Protein AF-K0Q3V2-F1 (afdb_monomer_lite)

pLDDT: mean 72.67, std 24.15, range [25.98, 96.06]

Radius of gyration: 25.69 Å; chains: 1; bounding box: 63×74×52 Å

Sequence (188 aa):
MVWLRRRRAWIGVRLSRRKPPRARLRPMAMSGWRLQLPGQPRRRLRTQDQSDHRQELTDPRSRHRSRKSGRQRAAFALLERHIAFYGEAPRQAAADGGYASRENLRQAKALGVRDMAFHKKSGLRIEDMVRSRWVYRKLRNFRAGISCLKRTYGLARCTWRGLEHFKTYVWSSVLAYNLARFTRLSST

Secondary structure (DSSP, 8-state):
-----SSS----------PPPPPPP---------PPPS--------THHHHHHHHHHH-HHHHHHHHHHHHHHHHHHHHHHHHHHHSS--SEEEE-GGG--HHHHHHHHHTT-SEEEESS-TT--HHHHSS-HHHHHHHHHHHHHHHHHHHHSS-S-----SHHHHHHHHHHHHHHHHHHHHHHHH--

Foldseek 3Di:
DDFDDDPDDTDDDPDDDDDDDDDDDDDDDDDDDDDDDDDDDPPPPPPVVVVVVVVCVVDPVNVVVVLLVVLLVVVVVVQVVVCVVPVAGDCEEEDEQSNADPVSLVVSVVSPHAAYEYPDCHVNDNVSRHVDPVVNVVNNVVVVLVVCLCPPLVPVDDPDDDDVSVVVSVVSSVVVSVVVVVVVVVVD

Structure (mmCIF, N/CA/C/O backbone):
data_AF-K0Q3V2-F1
#
_entry.id   AF-K0Q3V2-F1
#
loop_
_atom_site.group_PDB
_atom_site.id
_atom_site.type_symbol
_atom_site.label_atom_id
_atom_site.label_alt_id
_atom_site.label_comp_id
_atom_site.label_asym_id
_atom_site.label_entity_id
_atom_site.label_seq_id
_atom_site.pdbx_PDB_ins_code
_atom_site.Cartn_x
_atom_site.Cartn_y
_atom_site.Cartn_z
_atom_site.occupancy
_atom_site.B_iso_or_equiv
_atom_site.auth_seq_id
_atom_site.auth_comp_id
_atom_site.auth_asym_id
_atom_site.auth_atom_id
_atom_site.pdbx_PDB_model_num
ATOM 1 N N . MET A 1 1 ? -35.937 1.610 5.101 1.00 31.59 1 MET A N 1
ATOM 2 C CA . MET A 1 1 ? -34.526 1.625 5.554 1.00 31.59 1 MET A CA 1
ATOM 3 C C . MET A 1 1 ? -34.552 1.264 7.033 1.00 31.59 1 MET A C 1
ATOM 5 O O . MET A 1 1 ? -35.160 2.004 7.788 1.00 31.59 1 MET A O 1
ATOM 9 N N . VAL A 1 2 ? -34.065 0.087 7.438 1.00 25.98 2 VAL A N 1
ATOM 10 C CA . VAL A 1 2 ? -34.193 -0.381 8.834 1.00 25.98 2 VAL A CA 1
ATOM 11 C C . VAL A 1 2 ? -32.802 -0.612 9.392 1.00 25.98 2 VAL A C 1
ATOM 13 O O . VAL A 1 2 ? -32.027 -1.387 8.834 1.00 25.98 2 VAL A O 1
ATOM 16 N N . TRP A 1 3 ? -32.491 0.067 10.487 1.00 29.44 3 TRP A N 1
ATOM 17 C CA . TRP A 1 3 ? -31.254 -0.117 11.220 1.00 29.44 3 TRP A CA 1
ATOM 18 C C . TRP A 1 3 ? -31.485 -1.119 12.352 1.00 29.44 3 TRP A C 1
ATOM 20 O O . TRP A 1 3 ? -32.332 -0.893 13.211 1.00 29.44 3 TRP A O 1
ATOM 30 N N . LEU A 1 4 ? -30.747 -2.233 12.369 1.00 28.27 4 LEU A N 1
ATOM 31 C CA . LEU A 1 4 ? -30.806 -3.203 13.465 1.00 28.27 4 LEU A CA 1
ATOM 32 C C . LEU A 1 4 ? -29.429 -3.333 14.123 1.00 28.27 4 LEU A C 1
ATOM 34 O O . LEU A 1 4 ? -28.452 -3.742 13.500 1.00 28.27 4 LEU A O 1
ATOM 38 N N . ARG A 1 5 ? -29.363 -2.992 15.412 1.00 33.16 5 ARG A N 1
ATOM 39 C CA . ARG A 1 5 ? -28.154 -3.035 16.240 1.00 33.16 5 ARG A CA 1
ATOM 40 C C . ARG A 1 5 ? -27.994 -4.423 16.867 1.00 33.16 5 ARG A C 1
ATOM 42 O O . ARG A 1 5 ? -28.783 -4.815 17.721 1.00 33.16 5 ARG A O 1
ATOM 49 N N . ARG A 1 6 ? -26.904 -5.133 16.550 1.00 36.72 6 ARG A N 1
ATOM 50 C CA . ARG A 1 6 ? -26.359 -6.202 17.413 1.00 36.72 6 ARG A CA 1
ATOM 51 C C . ARG A 1 6 ? -24.839 -6.045 17.541 1.00 36.72 6 ARG A C 1
ATOM 53 O O . ARG A 1 6 ? -24.113 -6.217 16.578 1.00 36.72 6 ARG A O 1
ATOM 60 N N . ARG A 1 7 ? -24.400 -5.684 18.757 1.00 40.94 7 ARG A N 1
ATOM 61 C CA . ARG A 1 7 ? -23.008 -5.531 19.247 1.00 40.94 7 ARG A CA 1
ATOM 62 C C . ARG A 1 7 ? -22.050 -4.712 18.345 1.00 40.94 7 ARG A C 1
ATOM 64 O O . ARG A 1 7 ? -21.155 -5.248 17.715 1.00 40.94 7 ARG A O 1
ATOM 71 N N . ARG A 1 8 ? -22.188 -3.381 18.453 1.00 44.94 8 ARG A N 1
ATOM 72 C CA . ARG A 1 8 ? -21.161 -2.335 18.213 1.00 44.94 8 ARG A CA 1
ATOM 73 C C . ARG A 1 8 ? -20.624 -2.128 16.779 1.00 44.94 8 ARG A C 1
ATOM 75 O O . ARG A 1 8 ? -19.426 -1.950 16.617 1.00 44.94 8 ARG A O 1
ATOM 82 N N . ALA A 1 9 ? -21.494 -2.014 15.774 1.00 38.72 9 ALA A N 1
ATOM 83 C CA . ALA A 1 9 ? -21.244 -1.169 14.593 1.00 38.72 9 ALA A CA 1
ATOM 84 C C . ALA A 1 9 ? -22.545 -0.911 13.814 1.00 38.72 9 ALA A C 1
ATOM 86 O O . ALA A 1 9 ? -23.421 -1.774 13.777 1.00 38.72 9 ALA A O 1
ATOM 87 N N . TRP A 1 10 ? -22.649 0.269 13.195 1.00 32.09 10 TRP A N 1
ATOM 88 C CA . TRP A 1 10 ? -23.642 0.602 12.169 1.00 32.09 10 TRP A CA 1
ATOM 89 C C . TRP A 1 10 ? -22.947 0.455 10.807 1.00 32.09 10 TRP A C 1
ATOM 91 O O . TRP A 1 10 ? -21.875 1.022 10.615 1.00 32.09 10 TRP A O 1
ATOM 101 N N . ILE A 1 11 ? -23.513 -0.325 9.883 1.00 33.50 11 ILE A N 1
ATOM 102 C CA . ILE A 1 11 ? -23.005 -0.484 8.510 1.00 33.50 11 ILE A CA 1
ATOM 103 C C . ILE A 1 11 ? -24.186 -0.277 7.561 1.00 33.50 11 ILE A C 1
ATOM 105 O O . ILE A 1 11 ? -25.212 -0.944 7.695 1.00 33.50 11 ILE A O 1
ATOM 109 N N . GLY A 1 12 ? -24.043 0.641 6.603 1.00 28.70 12 GLY A N 1
ATOM 110 C CA . GLY A 1 12 ? -24.979 0.776 5.491 1.00 28.70 12 GLY A CA 1
ATOM 111 C C . GLY A 1 12 ? -24.733 -0.326 4.462 1.00 28.70 12 GLY A C 1
ATOM 112 O O . GLY A 1 12 ? -23.705 -0.321 3.792 1.00 28.70 12 GLY A O 1
ATOM 113 N N . VAL A 1 13 ? -25.669 -1.267 4.335 1.00 42.94 13 VAL A N 1
ATOM 114 C CA . VAL A 1 13 ? -25.666 -2.315 3.301 1.00 42.94 13 VAL A CA 1
ATOM 115 C C . VAL A 1 13 ? -27.064 -2.398 2.693 1.00 42.94 13 VAL A C 1
ATOM 117 O O . VAL A 1 13 ? -28.057 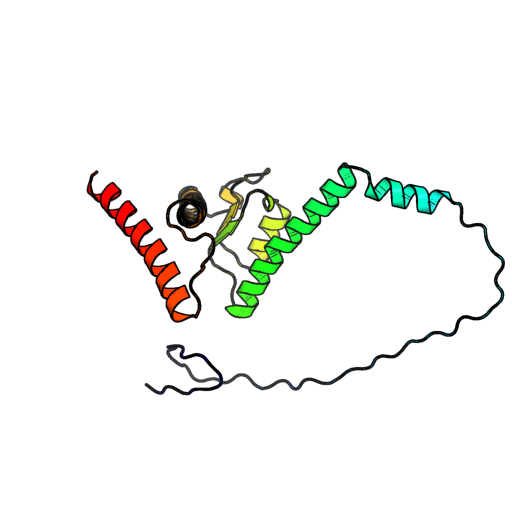-2.482 3.416 1.00 42.94 13 VAL A O 1
ATOM 120 N N . ARG A 1 14 ? -27.158 -2.409 1.359 1.00 33.69 14 ARG A N 1
ATOM 121 C CA . ARG A 1 14 ? -28.386 -2.779 0.641 1.00 33.69 14 ARG A CA 1
ATOM 122 C C . ARG A 1 14 ? -28.573 -4.299 0.776 1.00 33.69 14 ARG A C 1
ATOM 124 O O . ARG A 1 14 ? -27.853 -5.069 0.153 1.00 33.69 14 ARG A O 1
ATOM 131 N N . LEU A 1 15 ? -29.497 -4.721 1.642 1.00 37.31 15 LEU A N 1
ATOM 132 C CA . LEU A 1 15 ? -29.750 -6.128 1.978 1.00 37.31 15 LEU A CA 1
ATOM 133 C C . LEU A 1 15 ? -30.568 -6.835 0.885 1.00 37.31 15 LEU A C 1
ATOM 135 O O . LEU A 1 15 ? -31.762 -6.578 0.753 1.00 37.31 15 LEU A O 1
ATOM 139 N N . SER A 1 16 ? -29.959 -7.797 0.189 1.00 37.03 16 SER A N 1
ATOM 140 C CA . SER A 1 16 ? -30.694 -8.966 -0.306 1.00 37.03 16 SER A CA 1
ATOM 141 C C . SER A 1 16 ? -30.685 -10.027 0.795 1.00 37.03 16 SER A C 1
ATOM 143 O O . SER A 1 16 ? -29.642 -10.349 1.369 1.00 37.03 16 SER A O 1
ATOM 145 N N . ARG A 1 17 ? -31.876 -10.491 1.177 1.00 40.53 17 ARG A N 1
ATOM 146 C CA . ARG A 1 17 ? -32.110 -11.363 2.333 1.00 40.53 17 ARG A CA 1
ATOM 147 C C . ARG A 1 17 ? -31.595 -12.774 2.048 1.00 40.53 17 ARG A C 1
ATOM 149 O O . ARG A 1 17 ? -32.221 -13.475 1.266 1.00 40.53 17 ARG A O 1
ATOM 156 N N . ARG A 1 18 ? -30.563 -13.228 2.767 1.00 40.50 18 ARG A N 1
ATOM 157 C CA . ARG A 1 18 ? -30.396 -14.636 3.191 1.00 40.50 18 ARG A CA 1
ATOM 158 C C . ARG A 1 18 ? -29.396 -14.720 4.359 1.00 40.50 18 ARG A C 1
ATOM 160 O O . ARG A 1 18 ? -28.295 -14.188 4.288 1.00 40.50 18 ARG A O 1
ATOM 167 N N . LYS A 1 19 ? -29.831 -15.328 5.472 1.00 36.84 19 LYS A N 1
ATOM 168 C CA . LYS A 1 19 ? -29.059 -15.567 6.712 1.00 36.84 19 LYS A CA 1
ATOM 169 C C . LYS A 1 19 ? -28.143 -16.795 6.548 1.00 36.84 19 LYS A C 1
ATOM 171 O O . LYS A 1 19 ? -28.644 -17.803 6.057 1.00 36.84 19 LYS A O 1
ATOM 176 N N . PRO A 1 20 ? -26.900 -16.792 7.064 1.00 44.88 20 PRO A N 1
ATOM 177 C CA . PRO A 1 20 ? -26.129 -18.019 7.266 1.00 44.88 20 PRO A CA 1
ATOM 178 C C . PRO A 1 20 ? -26.437 -18.687 8.631 1.00 44.88 20 PRO A C 1
ATOM 180 O O . PRO A 1 20 ? -26.774 -17.988 9.598 1.00 44.88 20 PRO A O 1
ATOM 183 N N . PRO A 1 21 ? -26.344 -20.030 8.733 1.00 40.31 21 PRO A N 1
ATOM 184 C CA . PRO A 1 21 ? -26.654 -20.791 9.944 1.00 40.31 21 PRO A CA 1
ATOM 185 C C . PRO A 1 21 ? -25.519 -20.765 10.984 1.00 40.31 21 PRO A C 1
ATOM 187 O O . PRO A 1 21 ? -24.348 -20.562 10.673 1.00 40.31 21 PRO A O 1
ATOM 190 N N . ARG A 1 22 ? -25.893 -20.971 12.254 1.00 38.72 22 ARG A N 1
ATOM 191 C CA . ARG A 1 22 ? -24.996 -21.006 13.420 1.00 38.72 22 ARG A CA 1
ATOM 192 C C . ARG A 1 22 ? -24.321 -22.376 13.545 1.00 38.72 22 ARG A C 1
ATOM 194 O O . ARG A 1 22 ? -25.016 -23.358 13.789 1.00 38.72 22 ARG A O 1
ATOM 201 N N . ALA A 1 23 ? -22.991 -22.430 13.495 1.00 40.25 23 ALA A N 1
ATOM 202 C CA . ALA A 1 23 ? -22.226 -23.604 13.919 1.00 40.25 23 ALA A CA 1
ATOM 203 C C . ALA A 1 23 ? -21.895 -23.518 15.422 1.00 40.25 23 ALA A C 1
ATOM 205 O O . ALA A 1 23 ? -21.458 -22.477 15.917 1.00 40.25 23 ALA A O 1
ATOM 206 N N . ARG A 1 24 ? -22.157 -24.611 16.149 1.00 37.69 24 ARG A N 1
ATOM 207 C CA . ARG A 1 24 ? -21.857 -24.797 17.578 1.00 37.69 24 ARG A CA 1
ATOM 208 C C . ARG A 1 24 ? -20.383 -25.177 17.761 1.00 37.69 24 ARG A C 1
ATOM 210 O O . ARG A 1 24 ? -19.882 -26.038 17.048 1.00 37.69 24 ARG A O 1
ATOM 217 N N . LEU A 1 25 ? -19.727 -24.577 18.751 1.00 37.50 25 LEU A N 1
ATOM 218 C CA . LEU A 1 25 ? -18.420 -24.999 19.264 1.00 37.50 25 LEU A CA 1
ATOM 219 C C . LEU A 1 25 ? -18.592 -26.234 20.170 1.00 37.50 25 LEU A C 1
ATOM 221 O O . LEU A 1 25 ? -19.532 -26.277 20.965 1.00 37.50 25 LEU A O 1
ATOM 225 N N . ARG A 1 26 ? -17.683 -27.211 20.069 1.00 34.22 26 ARG A N 1
ATOM 226 C CA . ARG A 1 26 ? -17.506 -28.323 21.026 1.00 34.22 26 ARG A CA 1
ATOM 227 C C . ARG A 1 26 ? -16.173 -28.154 21.784 1.00 34.22 26 ARG A C 1
ATOM 229 O O . ARG A 1 26 ? -15.236 -27.642 21.172 1.00 34.22 26 ARG A O 1
ATOM 236 N N . PRO A 1 27 ? -16.063 -28.557 23.068 1.00 38.03 27 PRO A N 1
ATOM 237 C CA . PRO A 1 27 ? -14.865 -28.340 23.876 1.00 38.03 27 PRO A CA 1
ATOM 238 C C . PRO A 1 27 ? -13.893 -29.540 23.918 1.00 38.03 27 PRO A C 1
ATOM 240 O O . PRO A 1 27 ? -14.278 -30.676 23.665 1.00 38.03 27 PRO A O 1
ATOM 243 N N . MET A 1 28 ? -12.641 -29.186 24.243 1.00 36.44 28 MET A N 1
ATOM 244 C CA . MET A 1 28 ? -11.456 -29.913 24.748 1.00 36.44 28 MET A CA 1
ATOM 245 C C . MET A 1 28 ? -11.487 -31.434 24.989 1.00 36.44 28 MET A C 1
ATOM 247 O O . MET A 1 28 ? -12.365 -31.957 25.664 1.00 36.44 28 MET A O 1
ATOM 251 N N . ALA A 1 29 ? -10.349 -32.066 24.672 1.00 34.47 29 ALA A N 1
ATOM 252 C CA . ALA A 1 29 ? -9.743 -33.100 25.510 1.00 34.47 29 ALA A CA 1
ATOM 253 C C . ALA A 1 29 ? -8.219 -32.871 25.585 1.00 34.47 29 ALA A C 1
ATOM 255 O O . ALA A 1 29 ? -7.539 -32.830 24.560 1.00 34.47 29 ALA A O 1
ATOM 256 N N . MET A 1 30 ? -7.698 -32.681 26.801 1.00 40.75 30 MET A N 1
ATOM 257 C CA . MET A 1 30 ? -6.275 -32.807 27.119 1.00 40.75 30 MET A CA 1
ATOM 258 C C . MET A 1 30 ? -6.052 -34.208 27.680 1.00 40.75 30 MET A C 1
ATOM 260 O O . MET A 1 30 ? -6.682 -34.575 28.667 1.00 40.75 30 MET A O 1
ATOM 264 N N . SER A 1 31 ? -5.153 -34.982 27.082 1.00 38.38 31 SER A N 1
ATOM 265 C CA . SER A 1 31 ? -4.724 -36.267 27.636 1.00 38.38 31 SER A CA 1
ATOM 266 C C . SER A 1 31 ? -3.332 -36.609 27.124 1.00 38.38 31 SER A C 1
ATOM 268 O O . SER A 1 31 ? -3.120 -36.635 25.912 1.00 38.38 31 SER A O 1
ATOM 270 N N . GLY A 1 32 ? -2.400 -36.897 28.034 1.00 34.09 32 GLY A N 1
ATOM 271 C CA . GLY A 1 32 ? -1.130 -37.515 27.658 1.00 34.09 32 GLY A CA 1
ATOM 272 C C . GLY A 1 32 ? 0.054 -37.253 28.582 1.00 34.09 32 GLY A C 1
ATOM 273 O O . GLY A 1 32 ? 1.140 -36.982 28.083 1.00 34.09 32 GLY A O 1
ATOM 274 N N . TRP A 1 33 ? -0.113 -37.344 29.904 1.00 30.61 33 TRP A N 1
ATOM 275 C CA . TRP A 1 33 ? 1.037 -37.576 30.785 1.00 30.61 33 TRP A CA 1
ATOM 276 C C . TRP A 1 33 ? 1.499 -39.025 30.588 1.00 30.61 33 TRP A C 1
ATOM 278 O O . TRP A 1 33 ? 0.721 -39.953 30.805 1.00 30.61 33 TRP A O 1
ATOM 288 N N . ARG A 1 34 ? 2.744 -39.226 30.141 1.00 34.38 34 ARG A N 1
ATOM 289 C CA . ARG A 1 34 ? 3.379 -40.547 30.040 1.00 34.38 34 ARG A CA 1
ATOM 290 C C . ARG A 1 34 ? 4.418 -40.673 31.153 1.00 34.38 34 ARG A C 1
ATOM 292 O O . ARG A 1 34 ? 5.373 -39.905 31.195 1.00 34.38 34 ARG A O 1
ATOM 299 N N . LEU A 1 35 ? 4.189 -41.637 32.040 1.00 34.22 35 LEU A N 1
ATOM 300 C CA . LEU A 1 35 ? 5.101 -42.071 33.096 1.00 34.22 35 LEU A CA 1
ATOM 301 C C . LEU A 1 35 ? 6.420 -42.583 32.492 1.00 34.22 35 LEU A C 1
ATOM 303 O O . LEU A 1 35 ? 6.417 -43.351 31.528 1.00 34.22 35 LEU A O 1
ATOM 307 N N . GLN A 1 36 ? 7.537 -42.141 33.066 1.00 35.34 36 GLN A N 1
ATOM 308 C CA . GLN A 1 36 ? 8.897 -42.526 32.696 1.00 35.34 36 GLN A CA 1
ATOM 309 C C . GLN A 1 36 ? 9.296 -43.784 33.490 1.00 35.34 36 GLN A C 1
ATOM 311 O O . GLN A 1 36 ? 9.297 -43.755 34.718 1.00 35.34 36 GLN A O 1
ATOM 316 N N . LEU A 1 37 ? 9.632 -44.880 32.805 1.00 40.22 37 LEU A N 1
ATOM 317 C CA . LEU A 1 37 ? 10.172 -46.096 33.429 1.00 40.22 37 LEU A CA 1
ATOM 318 C C . LEU A 1 37 ? 11.692 -45.957 33.660 1.00 40.22 37 LEU A C 1
ATOM 320 O O . LEU A 1 37 ? 12.376 -45.399 32.794 1.00 40.22 37 LEU A O 1
ATOM 324 N N . PRO A 1 38 ? 12.247 -46.465 34.778 1.00 39.50 38 PRO A N 1
ATOM 325 C CA . PRO A 1 38 ? 13.681 -46.440 35.030 1.00 39.50 38 PRO A CA 1
ATOM 326 C C . PRO A 1 38 ? 14.368 -47.654 34.386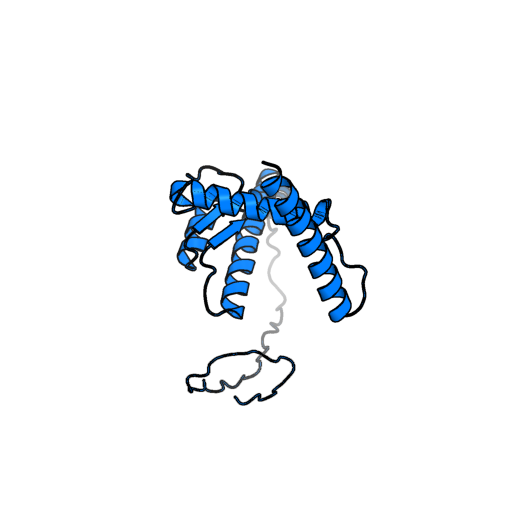 1.00 39.50 38 PRO A C 1
ATOM 328 O O . PRO A 1 38 ? 13.838 -48.760 34.404 1.00 39.50 38 PRO A O 1
ATOM 331 N N . GLY A 1 39 ? 15.578 -47.450 33.860 1.00 51.72 39 GLY A N 1
ATOM 332 C CA . GLY A 1 39 ? 16.465 -48.541 33.440 1.00 51.72 39 GLY A CA 1
ATOM 333 C C . GLY A 1 39 ? 16.648 -48.668 31.930 1.00 51.72 39 GLY A C 1
ATOM 334 O O . GLY A 1 39 ? 16.142 -49.592 31.307 1.00 51.72 39 GLY A O 1
ATOM 335 N N . GLN A 1 40 ? 17.433 -47.764 31.341 1.00 42.91 40 GLN A N 1
ATOM 336 C CA . GLN A 1 40 ? 18.068 -47.986 30.040 1.00 42.91 40 GLN A CA 1
ATOM 337 C C . GLN A 1 40 ? 19.531 -47.516 30.116 1.00 42.91 40 GLN A C 1
ATOM 339 O O . GLN A 1 40 ? 19.802 -46.475 30.729 1.00 42.91 40 GLN A O 1
ATOM 344 N N . PRO A 1 41 ? 20.489 -48.260 29.534 1.00 37.34 41 PRO A N 1
ATOM 345 C CA . PRO A 1 41 ? 21.902 -47.924 29.601 1.00 37.34 41 PRO A CA 1
ATOM 346 C C . PRO A 1 41 ? 22.160 -46.603 28.876 1.00 37.34 41 PRO A C 1
ATOM 348 O O . PRO A 1 41 ? 21.687 -46.371 27.760 1.00 37.34 41 PRO A O 1
ATOM 351 N N . ARG A 1 42 ? 22.939 -45.724 29.517 1.00 39.88 42 ARG A N 1
ATOM 352 C CA . ARG A 1 42 ? 23.409 -44.464 28.933 1.00 39.88 42 ARG A CA 1
ATOM 353 C C . ARG A 1 42 ? 24.308 -44.766 27.732 1.00 39.88 42 ARG A C 1
ATOM 355 O O . ARG A 1 42 ? 25.530 -44.814 27.854 1.00 39.88 42 ARG A O 1
ATOM 362 N N . ARG A 1 43 ? 23.711 -44.902 26.546 1.00 40.03 43 ARG A N 1
ATOM 363 C CA . ARG A 1 43 ? 24.408 -44.644 25.284 1.00 40.03 43 ARG A CA 1
ATOM 364 C C . ARG A 1 43 ? 24.932 -43.214 25.395 1.00 40.03 43 ARG A C 1
ATOM 366 O O . ARG A 1 43 ? 24.135 -42.278 25.445 1.00 40.03 43 ARG A O 1
ATOM 373 N N . ARG A 1 44 ? 26.256 -43.040 25.494 1.00 40.00 44 ARG A N 1
ATOM 374 C CA . ARG A 1 44 ? 26.899 -41.738 25.282 1.00 40.00 44 ARG A CA 1
ATOM 375 C C . ARG A 1 44 ? 26.486 -41.278 23.888 1.00 40.00 44 ARG A C 1
ATOM 377 O O . ARG A 1 44 ? 27.068 -41.700 22.893 1.00 40.00 44 ARG A O 1
ATOM 384 N N . LEU A 1 45 ? 25.440 -40.460 23.822 1.00 42.38 45 LEU A N 1
ATOM 385 C CA . LEU A 1 45 ? 25.151 -39.658 22.649 1.00 42.38 45 LEU A CA 1
ATOM 386 C C . LEU A 1 45 ? 26.406 -38.824 22.418 1.00 42.38 45 LEU A C 1
ATOM 388 O O . LEU A 1 45 ? 26.835 -38.080 23.303 1.00 42.38 45 LEU A O 1
ATOM 392 N N . ARG A 1 46 ? 27.039 -39.050 21.264 1.00 38.12 46 ARG A N 1
ATOM 393 C CA . ARG A 1 46 ? 28.139 -38.234 20.762 1.00 38.12 46 ARG A CA 1
ATOM 394 C C . ARG A 1 46 ? 27.787 -36.769 21.003 1.00 38.12 46 ARG A C 1
ATOM 396 O O . ARG A 1 46 ? 26.781 -36.276 20.506 1.00 38.12 46 ARG A O 1
ATOM 403 N N . THR A 1 47 ? 28.655 -36.079 21.724 1.00 40.56 47 THR A N 1
ATOM 404 C CA . THR A 1 47 ? 28.622 -34.633 21.966 1.00 40.56 47 THR A CA 1
ATOM 405 C C . THR A 1 47 ? 28.693 -33.793 20.682 1.00 40.56 47 THR A C 1
ATOM 407 O O . THR A 1 47 ? 28.529 -32.583 20.764 1.00 40.56 47 THR A O 1
ATOM 410 N N . GLN A 1 48 ? 28.870 -34.420 19.510 1.00 48.22 48 GLN A N 1
ATOM 411 C CA . GLN A 1 48 ? 28.872 -33.785 18.189 1.00 48.22 48 GLN A CA 1
ATOM 412 C C . GLN A 1 48 ? 27.540 -33.083 17.851 1.00 48.22 48 GLN A C 1
ATOM 414 O O . GLN A 1 48 ? 27.553 -31.960 17.356 1.00 48.22 48 GLN A O 1
ATOM 419 N N . ASP A 1 49 ? 26.401 -33.698 18.188 1.00 46.31 49 ASP A N 1
ATOM 420 C CA . ASP A 1 49 ? 25.065 -33.239 17.763 1.00 46.31 49 ASP A CA 1
ATOM 421 C C . ASP A 1 49 ? 24.667 -31.885 18.396 1.00 46.31 49 ASP A C 1
ATOM 423 O O . ASP A 1 49 ? 24.068 -31.018 17.763 1.00 46.31 49 ASP A O 1
ATOM 427 N N . GLN A 1 50 ? 25.089 -31.623 19.641 1.00 44.38 50 GLN A N 1
ATOM 428 C CA . GLN A 1 50 ? 24.815 -30.340 20.309 1.00 44.38 50 GLN A CA 1
ATOM 429 C C . GLN A 1 50 ? 25.738 -29.206 19.849 1.00 44.38 50 GLN A C 1
ATOM 431 O O . GLN A 1 50 ? 25.335 -28.038 19.867 1.00 44.38 50 GLN A O 1
ATOM 436 N N . SER A 1 51 ? 26.971 -29.523 19.445 1.00 43.59 51 SER A N 1
ATOM 437 C CA . SER A 1 51 ? 27.892 -28.551 18.849 1.00 43.59 51 SER A CA 1
ATOM 438 C C . SER A 1 51 ? 27.427 -28.112 17.465 1.00 43.59 51 SER A C 1
ATOM 440 O O . SER A 1 51 ? 27.446 -26.911 17.198 1.00 43.59 51 SER A O 1
ATOM 442 N N . ASP A 1 52 ? 26.919 -29.032 16.644 1.00 48.28 52 ASP A N 1
ATOM 443 C CA . ASP A 1 52 ? 26.379 -28.726 15.316 1.00 48.28 52 ASP A CA 1
ATOM 444 C C . ASP A 1 52 ? 25.114 -27.862 15.428 1.00 48.28 52 ASP A C 1
ATOM 446 O O . ASP A 1 52 ? 24.988 -26.840 14.753 1.00 48.28 52 ASP A O 1
ATOM 450 N N . HIS A 1 53 ? 24.232 -28.167 16.389 1.00 44.72 53 HIS A N 1
ATOM 451 C CA . HIS A 1 53 ? 23.020 -27.378 16.619 1.00 44.72 53 HIS A CA 1
ATOM 452 C C . HIS A 1 53 ? 23.307 -25.968 17.187 1.00 44.72 53 HIS A C 1
ATOM 454 O O . HIS A 1 53 ? 22.592 -25.008 16.874 1.00 44.72 53 HIS A O 1
ATOM 460 N N . ARG A 1 54 ? 24.378 -25.800 17.987 1.00 42.09 54 ARG A N 1
ATOM 461 C CA . ARG A 1 54 ? 24.866 -24.479 18.443 1.00 42.09 54 ARG A CA 1
ATOM 462 C C . ARG A 1 54 ? 25.586 -23.700 17.341 1.00 42.09 54 ARG A C 1
ATOM 464 O O . ARG A 1 54 ? 25.421 -22.481 17.287 1.00 42.09 54 ARG A O 1
ATOM 471 N N . GLN A 1 55 ? 26.355 -24.370 16.481 1.00 50.28 55 GLN A N 1
ATOM 472 C CA . GLN A 1 55 ? 27.023 -23.753 15.328 1.00 50.28 55 GLN A CA 1
ATOM 473 C C . GLN A 1 55 ? 26.012 -23.316 14.257 1.00 50.28 55 GLN A C 1
ATOM 475 O O . GLN A 1 55 ? 26.147 -22.238 13.674 1.00 50.28 55 GLN A O 1
ATOM 480 N N . GLU A 1 56 ? 24.929 -24.071 14.064 1.00 49.75 56 GLU A N 1
ATOM 481 C CA . GLU A 1 56 ? 23.863 -23.704 13.131 1.00 49.75 56 GLU A CA 1
ATOM 482 C C . GLU A 1 56 ? 23.113 -22.437 13.578 1.00 49.75 56 GLU A C 1
ATOM 484 O O . GLU A 1 56 ? 22.645 -21.682 12.735 1.00 49.75 56 GLU A O 1
ATOM 489 N N . LEU A 1 57 ? 23.040 -22.110 14.875 1.00 53.81 57 LEU A N 1
ATOM 490 C CA . LEU A 1 57 ? 22.408 -20.865 15.351 1.00 53.81 57 LEU A CA 1
ATOM 491 C C . LEU A 1 57 ? 23.295 -19.608 15.205 1.00 53.81 57 LEU A C 1
ATOM 493 O O . LEU A 1 57 ? 22.792 -18.470 15.246 1.00 53.81 57 LEU A O 1
ATOM 497 N N . THR A 1 58 ? 24.610 -19.785 15.070 1.00 57.12 58 THR A N 1
ATOM 498 C CA . THR A 1 58 ? 25.594 -18.696 14.957 1.00 57.12 58 THR A CA 1
ATOM 499 C C . THR A 1 58 ? 26.036 -18.425 13.521 1.00 57.12 58 THR A C 1
ATOM 501 O O . THR A 1 58 ? 26.481 -17.307 13.257 1.00 57.12 58 THR A O 1
ATOM 504 N N . ASP A 1 59 ? 25.818 -19.355 12.583 1.00 68.62 59 ASP A N 1
ATOM 505 C CA . ASP A 1 59 ? 26.067 -19.143 11.153 1.00 68.62 59 ASP A CA 1
ATOM 506 C C . ASP A 1 59 ? 25.243 -17.949 10.598 1.00 68.62 59 ASP A C 1
ATOM 508 O O . ASP A 1 59 ? 24.004 -17.939 10.621 1.00 68.62 59 ASP A O 1
ATOM 512 N N . PRO A 1 60 ? 25.891 -16.905 10.048 1.00 66.25 60 PRO A N 1
ATOM 513 C CA . PRO A 1 60 ? 25.199 -15.795 9.397 1.00 66.25 60 PRO A CA 1
ATOM 514 C C . PRO A 1 60 ? 24.238 -16.240 8.282 1.00 66.25 60 PRO A C 1
ATOM 516 O O . PRO A 1 60 ? 23.210 -15.587 8.051 1.00 66.25 60 PRO A O 1
ATOM 519 N N . ARG A 1 61 ? 24.535 -17.352 7.595 1.00 63.12 61 ARG A N 1
ATOM 520 C CA . ARG A 1 61 ? 23.718 -17.877 6.491 1.00 63.12 61 ARG A CA 1
ATOM 521 C C . ARG A 1 61 ? 22.435 -18.536 6.994 1.00 63.12 61 ARG A C 1
ATOM 523 O O . ARG A 1 61 ? 21.378 -18.309 6.392 1.00 63.12 61 ARG A O 1
ATOM 530 N N . SER A 1 62 ? 22.474 -19.264 8.108 1.00 63.34 62 SER A N 1
ATOM 531 C CA . SER A 1 62 ? 21.281 -19.850 8.736 1.00 63.34 62 SER A CA 1
ATOM 532 C C . SER A 1 62 ? 20.336 -18.762 9.271 1.00 63.34 62 SER A C 1
ATOM 534 O O . SER A 1 62 ? 19.130 -18.788 9.002 1.00 63.34 62 SER A O 1
ATOM 536 N N . ARG A 1 63 ? 20.876 -17.709 9.909 1.00 58.75 63 ARG A N 1
ATOM 537 C CA . ARG A 1 63 ? 20.103 -16.541 10.373 1.00 58.75 63 ARG A CA 1
ATOM 538 C C . ARG A 1 63 ? 19.464 -15.790 9.217 1.00 58.75 63 ARG A C 1
ATOM 540 O O . ARG A 1 63 ? 18.312 -15.359 9.318 1.00 58.75 63 ARG A O 1
ATOM 547 N N . HIS A 1 64 ? 20.189 -15.623 8.111 1.00 62.19 64 HIS A N 1
ATOM 548 C CA . HIS A 1 64 ? 19.647 -14.999 6.909 1.00 62.19 64 HIS A CA 1
ATOM 549 C C . HIS A 1 64 ? 18.504 -15.834 6.313 1.00 62.19 64 HIS A C 1
ATOM 551 O O . HIS A 1 64 ? 17.454 -15.279 5.980 1.00 62.19 64 HIS A O 1
ATOM 557 N N . ARG A 1 65 ? 18.662 -17.164 6.246 1.00 57.69 65 ARG A N 1
ATOM 558 C CA . ARG A 1 65 ? 17.631 -18.105 5.776 1.00 57.69 65 ARG A CA 1
ATOM 559 C C . ARG A 1 65 ? 16.380 -18.067 6.662 1.00 57.69 65 ARG A C 1
ATOM 561 O O . ARG A 1 65 ? 15.276 -17.907 6.140 1.00 57.69 65 ARG A O 1
ATOM 568 N N . SER A 1 66 ? 16.553 -18.108 7.983 1.00 60.84 66 SER A N 1
ATOM 569 C CA . SER A 1 66 ? 15.467 -18.008 8.969 1.00 60.84 66 SER A CA 1
ATOM 570 C C . SER A 1 66 ? 14.718 -16.671 8.869 1.00 60.84 66 SER A C 1
ATOM 572 O O . SER A 1 66 ? 13.494 -16.643 8.723 1.00 60.84 66 SER A O 1
ATOM 574 N N . ARG A 1 67 ? 15.439 -15.540 8.797 1.00 60.56 67 ARG A N 1
ATOM 575 C CA . ARG A 1 67 ? 14.835 -14.209 8.582 1.00 60.56 67 ARG A CA 1
ATOM 576 C C . ARG A 1 67 ? 14.076 -14.106 7.259 1.00 60.56 67 ARG A C 1
ATOM 578 O O . ARG A 1 67 ? 13.051 -13.426 7.199 1.00 60.56 67 ARG A O 1
ATOM 585 N N . LYS A 1 68 ? 14.568 -14.751 6.198 1.00 60.44 68 LYS A N 1
ATOM 586 C CA . LYS A 1 68 ? 13.912 -14.771 4.883 1.00 60.44 68 LYS A CA 1
ATOM 587 C C . LYS A 1 68 ? 12.600 -15.558 4.942 1.00 60.44 68 LYS A C 1
ATOM 589 O O . LYS A 1 68 ? 11.585 -15.036 4.493 1.00 60.44 68 LYS A O 1
ATOM 594 N N . SER A 1 69 ? 12.604 -16.730 5.580 1.00 62.47 69 SER A N 1
ATOM 595 C CA . SER A 1 69 ? 11.401 -17.540 5.838 1.00 62.47 69 SER A CA 1
ATOM 596 C C . SER A 1 69 ? 10.364 -16.787 6.688 1.00 62.47 69 SER A C 1
ATOM 598 O O . SER A 1 69 ? 9.195 -16.690 6.313 1.00 62.47 69 SER A O 1
ATOM 600 N N . GLY A 1 70 ? 10.793 -16.138 7.778 1.00 65.19 70 GLY A N 1
ATOM 601 C CA . GLY A 1 70 ? 9.903 -15.347 8.636 1.00 65.19 70 GLY A CA 1
ATOM 602 C C . GLY A 1 70 ? 9.247 -14.163 7.914 1.00 65.19 70 GLY A C 1
ATOM 603 O O . GLY A 1 70 ? 8.051 -13.920 8.072 1.00 65.19 70 GLY A O 1
ATOM 604 N N . ARG A 1 71 ? 9.997 -13.453 7.057 1.00 65.50 71 ARG A N 1
ATOM 605 C CA . ARG A 1 71 ? 9.443 -12.359 6.238 1.00 65.50 71 ARG A CA 1
ATOM 606 C C . ARG A 1 71 ? 8.434 -12.854 5.209 1.00 65.50 71 ARG A C 1
ATOM 608 O O . ARG A 1 71 ? 7.430 -12.186 5.002 1.00 65.50 71 ARG A O 1
ATOM 615 N N . GLN A 1 72 ? 8.678 -14.000 4.576 1.00 66.81 72 GLN A N 1
ATOM 616 C CA . GLN A 1 72 ? 7.732 -14.578 3.619 1.00 66.81 72 GLN A CA 1
ATOM 617 C C . GLN A 1 72 ? 6.387 -14.866 4.293 1.00 66.81 72 GLN A C 1
ATOM 619 O O . GLN A 1 72 ? 5.366 -14.367 3.831 1.00 66.81 72 GLN A O 1
ATOM 624 N N . ARG A 1 73 ? 6.399 -15.533 5.454 1.00 65.88 73 ARG A N 1
ATOM 625 C CA . ARG A 1 73 ? 5.186 -15.839 6.233 1.00 65.88 73 ARG A CA 1
ATOM 626 C C . ARG A 1 73 ? 4.399 -14.591 6.650 1.00 65.88 73 ARG A C 1
ATOM 628 O O . ARG A 1 73 ? 3.174 -14.584 6.583 1.00 65.88 73 ARG A O 1
ATOM 635 N N . ALA A 1 74 ? 5.089 -13.516 7.033 1.00 70.25 74 ALA A N 1
ATOM 636 C CA . ALA A 1 74 ? 4.438 -12.289 7.493 1.00 70.25 74 ALA A CA 1
ATOM 637 C C . ALA A 1 74 ? 3.630 -11.560 6.398 1.00 70.25 74 ALA A C 1
ATOM 639 O O . ALA A 1 74 ? 2.611 -10.944 6.707 1.00 70.25 74 ALA A O 1
ATOM 640 N N . ALA A 1 75 ? 4.047 -11.634 5.127 1.00 70.94 75 ALA A N 1
ATOM 641 C CA . ALA A 1 75 ? 3.286 -11.035 4.026 1.00 70.94 75 ALA A CA 1
ATOM 642 C C . ALA A 1 75 ? 1.938 -11.739 3.802 1.00 70.94 75 ALA A C 1
ATOM 644 O O . ALA A 1 75 ? 0.929 -11.071 3.572 1.00 70.94 75 ALA A O 1
ATOM 645 N N . PHE A 1 76 ? 1.914 -13.070 3.914 1.00 76.06 76 PHE A N 1
ATOM 646 C CA . PHE A 1 76 ? 0.700 -13.873 3.739 1.00 76.06 76 PHE A CA 1
ATOM 647 C C . PHE A 1 76 ? -0.279 -13.717 4.878 1.00 76.06 76 PHE A C 1
ATOM 649 O O . PHE A 1 76 ? -1.456 -13.492 4.618 1.00 76.06 76 PHE A O 1
ATOM 656 N N . ALA A 1 77 ? 0.216 -13.689 6.114 1.00 84.81 77 ALA A N 1
ATOM 657 C CA . ALA A 1 77 ? -0.629 -13.472 7.280 1.00 84.81 77 ALA A CA 1
ATOM 658 C C . ALA A 1 77 ? -1.473 -12.186 7.162 1.00 84.81 77 ALA A C 1
ATOM 660 O O . ALA A 1 77 ? -2.612 -12.136 7.621 1.00 84.81 77 ALA A O 1
ATOM 661 N N . LEU A 1 78 ? -0.945 -11.135 6.518 1.00 88.50 78 LEU A N 1
ATOM 662 C CA . LEU A 1 78 ? -1.693 -9.897 6.280 1.00 88.50 78 LEU A CA 1
ATOM 663 C C . LEU A 1 78 ? -2.777 -10.044 5.201 1.00 88.50 78 LEU A C 1
ATOM 665 O O . LEU A 1 78 ? -3.863 -9.488 5.368 1.00 88.50 78 LEU A O 1
ATOM 669 N N . LEU A 1 79 ? -2.503 -10.777 4.118 1.00 89.56 79 LEU A N 1
ATOM 670 C CA . LEU A 1 79 ? -3.482 -11.039 3.057 1.00 89.56 79 LEU A CA 1
ATOM 671 C C . LEU A 1 79 ? -4.588 -11.982 3.536 1.00 89.56 79 LEU A C 1
ATOM 673 O O . LEU A 1 79 ? -5.761 -11.685 3.343 1.00 89.56 79 LEU A O 1
ATOM 677 N N . GLU A 1 80 ? -4.230 -13.063 4.223 1.00 90.69 80 GLU A N 1
ATOM 678 C CA . GLU A 1 80 ? -5.176 -14.000 4.835 1.00 90.69 80 GLU A CA 1
ATOM 679 C C . GLU A 1 80 ? -6.077 -13.289 5.838 1.00 90.69 80 GLU A C 1
ATOM 681 O O . GLU A 1 80 ? -7.294 -13.453 5.815 1.00 90.69 80 GLU A O 1
ATOM 686 N N . ARG A 1 81 ? -5.497 -12.419 6.674 1.00 92.44 81 ARG A N 1
ATOM 687 C CA . ARG A 1 81 ? -6.273 -11.592 7.593 1.00 92.44 81 ARG A CA 1
ATOM 688 C C . ARG A 1 81 ? -7.242 -10.684 6.839 1.00 92.44 81 ARG A C 1
ATOM 690 O O . ARG A 1 81 ? -8.392 -10.580 7.246 1.00 92.44 81 ARG A O 1
ATOM 697 N N . HIS A 1 82 ? -6.808 -10.031 5.761 1.00 93.06 82 HIS A N 1
ATOM 698 C CA . HIS A 1 82 ? -7.702 -9.215 4.939 1.00 93.06 82 HIS A CA 1
ATOM 699 C C . HIS A 1 82 ? -8.872 -10.047 4.395 1.00 93.06 82 HIS A C 1
ATOM 701 O O . HIS A 1 82 ? -10.020 -9.660 4.588 1.00 93.06 82 HIS A O 1
ATOM 707 N N . ILE A 1 83 ? -8.594 -11.212 3.809 1.00 93.88 83 ILE A N 1
ATOM 708 C CA . ILE A 1 83 ? -9.620 -12.119 3.279 1.00 93.88 83 ILE A CA 1
ATOM 709 C C . ILE A 1 83 ? -10.576 -12.568 4.389 1.00 93.88 83 ILE A C 1
ATOM 711 O O . ILE A 1 83 ? -11.785 -12.553 4.197 1.00 93.88 83 ILE A O 1
ATOM 715 N N . ALA A 1 84 ? -10.069 -12.893 5.577 1.00 94.44 84 ALA A N 1
ATOM 716 C CA . ALA A 1 84 ? -10.905 -13.281 6.710 1.00 94.44 84 ALA A CA 1
ATOM 717 C C . ALA A 1 84 ? -11.870 -12.164 7.154 1.00 94.44 84 ALA A C 1
ATOM 719 O O . ALA A 1 84 ? -12.976 -12.454 7.605 1.00 94.44 84 ALA A O 1
ATOM 720 N N . PHE A 1 85 ? -11.471 -10.893 7.030 1.00 94.12 85 PHE A N 1
ATOM 721 C CA . PHE A 1 85 ? -12.325 -9.752 7.377 1.00 94.12 85 PHE A CA 1
ATOM 722 C C . PHE A 1 85 ? -13.296 -9.350 6.263 1.00 94.12 85 PHE A C 1
ATOM 724 O O . PHE A 1 85 ? -14.432 -8.992 6.564 1.00 94.12 85 PHE A O 1
ATOM 731 N N . TYR A 1 86 ? -12.855 -9.371 5.004 1.00 92.19 86 TYR A N 1
ATOM 732 C CA . TYR A 1 86 ? -13.608 -8.818 3.872 1.00 92.19 86 TYR A CA 1
ATOM 733 C C . TYR A 1 86 ? -14.252 -9.883 2.973 1.00 92.19 86 TYR A C 1
ATOM 735 O O . TYR A 1 86 ? -15.065 -9.547 2.121 1.00 92.19 86 TYR A O 1
ATOM 743 N N . GLY A 1 87 ? -13.928 -11.161 3.172 1.00 93.75 87 GLY A N 1
ATOM 744 C CA . GLY A 1 87 ? -14.441 -12.293 2.396 1.00 93.75 87 GLY A CA 1
ATOM 745 C C . GLY A 1 87 ? -13.767 -12.494 1.037 1.00 93.75 87 GLY A C 1
ATOM 746 O O . GLY A 1 87 ? -13.979 -13.522 0.403 1.00 93.75 87 GLY A O 1
ATOM 747 N N . GLU A 1 88 ? -12.935 -11.552 0.593 1.00 94.50 88 GLU A N 1
ATOM 748 C CA . GLU A 1 88 ? -12.241 -11.606 -0.691 1.00 94.50 88 GLU A CA 1
ATOM 749 C C . GLU A 1 88 ? -10.823 -11.036 -0.598 1.00 94.50 88 GLU A C 1
ATOM 751 O O . GLU A 1 88 ? -10.477 -10.296 0.326 1.00 94.50 88 GLU A O 1
ATOM 756 N N . ALA A 1 89 ? -9.979 -11.402 -1.562 1.00 93.62 89 ALA A N 1
ATOM 757 C CA . ALA A 1 89 ? -8.637 -10.855 -1.671 1.00 93.62 89 ALA A CA 1
ATOM 758 C C . ALA A 1 89 ? -8.661 -9.445 -2.272 1.00 93.62 89 ALA A C 1
ATOM 760 O O . ALA A 1 89 ? -9.478 -9.153 -3.151 1.00 93.62 89 ALA A O 1
ATOM 761 N N . PRO A 1 90 ? -7.725 -8.565 -1.874 1.00 94.38 90 PRO A N 1
ATOM 762 C CA . PRO A 1 90 ? -7.672 -7.232 -2.439 1.00 94.38 90 PRO A CA 1
ATOM 763 C C . PRO A 1 90 ? -7.322 -7.328 -3.924 1.00 94.38 90 PRO A C 1
ATOM 765 O O . PRO A 1 90 ? -6.365 -7.998 -4.315 1.00 94.38 90 PRO A O 1
ATOM 768 N N . ARG A 1 91 ? -8.050 -6.591 -4.769 1.00 94.81 91 ARG A N 1
ATOM 769 C CA . ARG A 1 91 ? -7.773 -6.546 -6.214 1.00 94.81 91 ARG A CA 1
ATOM 770 C C . ARG A 1 91 ? -6.322 -6.153 -6.505 1.00 94.81 91 ARG A C 1
ATOM 772 O O . ARG A 1 91 ? -5.712 -6.695 -7.424 1.00 94.81 91 ARG A O 1
ATOM 779 N N . GLN A 1 92 ? -5.795 -5.188 -5.756 1.00 95.06 92 GLN A N 1
ATOM 780 C CA . GLN A 1 92 ? -4.438 -4.682 -5.916 1.00 95.06 92 GLN A CA 1
ATOM 781 C C . GLN A 1 92 ? -3.778 -4.519 -4.549 1.00 95.06 92 GLN A C 1
ATOM 783 O O . GLN A 1 92 ? -4.399 -4.007 -3.619 1.00 95.06 92 GLN A O 1
ATOM 788 N N . ALA A 1 93 ? -2.514 -4.911 -4.441 1.00 93.56 93 ALA A N 1
ATOM 789 C CA . ALA A 1 93 ? -1.731 -4.791 -3.222 1.00 93.56 93 ALA A CA 1
ATOM 790 C C . ALA A 1 93 ? -0.302 -4.331 -3.534 1.00 93.56 93 ALA A C 1
ATOM 792 O O . ALA A 1 93 ? 0.250 -4.592 -4.605 1.00 93.56 93 ALA A O 1
ATOM 793 N N . ALA A 1 94 ? 0.301 -3.618 -2.584 1.00 92.88 94 ALA A N 1
ATOM 794 C CA . ALA A 1 94 ? 1.683 -3.171 -2.665 1.00 92.88 94 ALA A CA 1
ATOM 795 C C . ALA A 1 94 ? 2.421 -3.541 -1.379 1.00 92.88 94 ALA A C 1
ATOM 797 O O . ALA A 1 94 ? 1.922 -3.284 -0.284 1.00 92.88 94 ALA A O 1
ATOM 798 N N . ALA A 1 95 ? 3.618 -4.110 -1.510 1.00 90.50 95 ALA A N 1
ATOM 799 C CA . ALA A 1 95 ? 4.435 -4.533 -0.380 1.00 90.50 95 ALA A CA 1
ATOM 800 C C . ALA A 1 95 ? 5.880 -4.031 -0.484 1.00 90.50 95 ALA A C 1
ATOM 802 O O . ALA A 1 95 ? 6.401 -3.682 -1.552 1.00 90.50 95 ALA A O 1
ATOM 803 N N . ASP A 1 96 ? 6.547 -3.997 0.667 1.00 88.19 96 ASP A N 1
ATOM 804 C CA . ASP A 1 96 ? 7.943 -3.598 0.750 1.00 88.19 96 ASP A CA 1
ATOM 805 C C . ASP A 1 96 ? 8.870 -4.588 0.045 1.00 88.19 96 ASP A C 1
ATOM 807 O O . ASP A 1 96 ? 8.600 -5.782 -0.075 1.00 88.19 96 ASP A O 1
ATOM 811 N N . GLY A 1 97 ? 10.034 -4.091 -0.375 1.00 85.75 97 GLY A N 1
ATOM 812 C CA . GLY A 1 97 ? 11.026 -4.907 -1.072 1.00 85.75 97 GLY A CA 1
ATOM 813 C C . GLY A 1 97 ? 11.583 -6.075 -0.251 1.00 85.75 97 GLY A C 1
ATOM 814 O O . GLY A 1 97 ? 12.143 -6.998 -0.828 1.00 85.75 97 GLY A O 1
ATOM 815 N N . GLY A 1 98 ? 11.419 -6.061 1.077 1.00 85.88 98 GLY A N 1
ATOM 816 C CA . GLY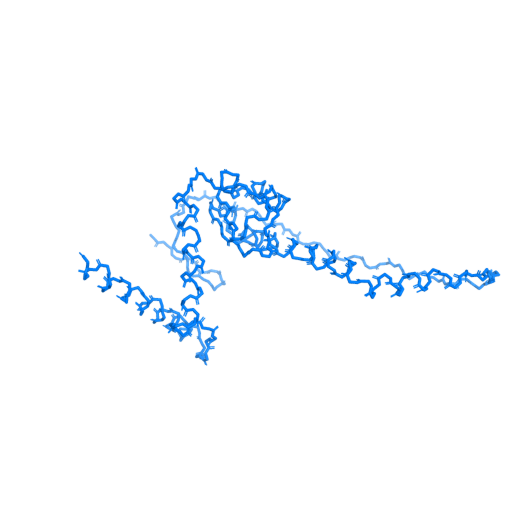 A 1 98 ? 11.773 -7.191 1.944 1.00 85.88 98 GLY A CA 1
ATOM 817 C C . GLY A 1 98 ? 10.887 -8.426 1.747 1.00 85.88 98 GLY A C 1
ATOM 818 O O . GLY A 1 98 ? 11.298 -9.517 2.132 1.00 85.88 98 GLY A O 1
ATOM 819 N N . TYR A 1 99 ? 9.718 -8.258 1.122 1.00 87.44 99 TYR A N 1
ATOM 820 C CA . TYR A 1 99 ? 8.766 -9.321 0.795 1.00 87.44 99 TYR A CA 1
ATOM 821 C C . TYR A 1 99 ? 8.838 -9.757 -0.672 1.00 87.44 99 TYR A C 1
ATOM 823 O O . TYR A 1 99 ? 8.082 -10.630 -1.087 1.00 87.44 99 TYR A O 1
ATOM 831 N N . ALA A 1 100 ? 9.726 -9.158 -1.467 1.00 90.12 100 ALA A N 1
ATOM 832 C CA . ALA A 1 100 ? 9.835 -9.446 -2.888 1.00 90.12 100 ALA A CA 1
ATOM 833 C C . ALA A 1 100 ? 10.497 -10.812 -3.122 1.00 90.12 100 ALA A C 1
ATOM 835 O O . ALA A 1 100 ? 11.703 -10.974 -2.914 1.00 90.12 100 ALA A O 1
ATOM 836 N N . SER A 1 101 ? 9.710 -11.788 -3.569 1.00 89.56 101 SER A N 1
ATOM 837 C CA . SER A 1 101 ? 10.182 -13.094 -4.035 1.00 89.56 101 SER A CA 1
ATOM 838 C C . SER A 1 101 ? 9.194 -13.684 -5.049 1.00 89.56 101 SER A C 1
ATOM 840 O O . SER A 1 101 ? 8.013 -13.333 -5.049 1.00 89.56 101 SER A O 1
ATOM 842 N N . ARG A 1 102 ? 9.672 -14.597 -5.905 1.00 90.25 102 ARG A N 1
ATOM 843 C CA . ARG A 1 102 ? 8.822 -15.355 -6.847 1.00 90.25 102 ARG A CA 1
ATOM 844 C C . ARG A 1 102 ? 7.757 -16.170 -6.131 1.00 90.25 102 ARG A C 1
ATOM 846 O O . ARG A 1 102 ? 6.598 -16.121 -6.523 1.00 90.25 102 ARG A O 1
ATOM 853 N N . GLU A 1 103 ? 8.142 -16.835 -5.046 1.00 89.25 103 GLU A N 1
ATOM 854 C CA . GLU A 1 103 ? 7.204 -17.611 -4.238 1.00 89.25 103 GLU A CA 1
ATOM 855 C C . GLU A 1 103 ? 6.106 -16.722 -3.655 1.00 89.25 103 GLU A C 1
ATOM 857 O O . GLU A 1 103 ? 4.926 -17.048 -3.755 1.00 89.25 103 GLU A O 1
ATOM 862 N N . ASN A 1 104 ? 6.478 -15.543 -3.145 1.00 89.94 104 ASN A N 1
ATOM 863 C CA . ASN A 1 104 ? 5.499 -14.650 -2.553 1.00 89.94 104 ASN A CA 1
ATOM 864 C C . ASN A 1 104 ? 4.542 -14.076 -3.606 1.00 89.94 104 ASN A C 1
ATOM 866 O O . ASN A 1 104 ? 3.352 -13.892 -3.362 1.00 89.94 104 ASN A O 1
ATOM 870 N N . LEU A 1 105 ? 5.055 -13.781 -4.799 1.00 91.94 105 LEU A N 1
ATOM 871 C CA . LEU A 1 105 ? 4.208 -13.334 -5.894 1.00 91.94 105 LEU A CA 1
ATOM 872 C C . LEU A 1 105 ? 3.208 -14.428 -6.294 1.00 91.94 105 LEU A C 1
ATOM 874 O O . LEU A 1 105 ? 2.018 -14.144 -6.410 1.00 91.94 105 LEU A O 1
ATOM 878 N N . ARG A 1 106 ? 3.675 -15.673 -6.453 1.00 92.06 106 ARG A N 1
ATOM 879 C CA . ARG A 1 106 ? 2.835 -16.821 -6.822 1.00 92.06 106 ARG A CA 1
ATOM 880 C C . ARG A 1 106 ? 1.720 -17.051 -5.807 1.00 92.06 106 ARG A C 1
ATOM 882 O O . ARG A 1 106 ? 0.560 -17.151 -6.191 1.00 92.06 106 ARG A O 1
ATOM 889 N N . GLN A 1 107 ? 2.057 -17.081 -4.523 1.00 91.38 107 GLN A N 1
ATOM 890 C CA . GLN A 1 107 ? 1.076 -17.274 -3.459 1.00 91.38 107 GLN A CA 1
ATOM 891 C C . GLN A 1 107 ? 0.074 -16.111 -3.382 1.00 91.38 107 GLN A C 1
ATOM 893 O O . GLN A 1 107 ? -1.122 -16.347 -3.245 1.00 91.38 107 GLN A O 1
ATOM 898 N N . ALA A 1 108 ? 0.510 -14.855 -3.552 1.00 92.06 108 ALA A N 1
ATOM 899 C CA . ALA A 1 108 ? -0.411 -13.713 -3.552 1.00 92.06 108 ALA A CA 1
ATOM 900 C C . ALA A 1 108 ? -1.420 -13.790 -4.712 1.00 92.06 108 ALA A C 1
ATOM 902 O O . ALA A 1 108 ? -2.602 -13.499 -4.528 1.00 92.06 108 ALA A O 1
ATOM 903 N N . LYS A 1 109 ? -0.967 -14.228 -5.894 1.00 93.19 109 LYS A N 1
ATOM 904 C CA . LYS A 1 109 ? -1.833 -14.469 -7.058 1.00 93.19 109 LYS A CA 1
ATOM 905 C C . LYS A 1 109 ? -2.792 -15.637 -6.811 1.00 93.19 109 LYS A C 1
ATOM 907 O O . LYS A 1 109 ? -3.966 -15.513 -7.139 1.00 93.19 109 LYS A O 1
ATOM 912 N N . ALA A 1 110 ? -2.322 -16.721 -6.188 1.00 93.50 110 ALA A N 1
ATOM 913 C CA . ALA A 1 110 ? -3.149 -17.876 -5.824 1.00 93.50 110 ALA A CA 1
ATOM 914 C C . ALA A 1 110 ? -4.256 -17.517 -4.818 1.00 93.50 110 ALA A C 1
ATOM 916 O O . ALA A 1 110 ? -5.361 -18.037 -4.912 1.00 93.50 110 ALA A O 1
ATOM 917 N N . LEU A 1 111 ? -3.989 -16.574 -3.909 1.00 91.69 111 LEU A N 1
ATOM 918 C CA . LEU A 1 111 ? -4.998 -16.018 -3.004 1.00 91.69 111 LEU A CA 1
ATOM 919 C C . LEU A 1 111 ? -6.023 -15.113 -3.709 1.00 91.69 111 LEU A C 1
ATOM 921 O O . LEU A 1 111 ? -7.007 -14.733 -3.088 1.00 91.69 111 LEU A O 1
ATOM 925 N N . GLY A 1 112 ? -5.816 -14.753 -4.980 1.00 93.38 112 GLY A N 1
ATOM 926 C CA . GLY A 1 112 ? -6.753 -13.948 -5.771 1.00 93.38 112 GLY A CA 1
ATOM 927 C C . GLY A 1 112 ? -6.365 -12.475 -5.948 1.00 93.38 112 GLY A C 1
ATOM 928 O O . GLY A 1 112 ? -7.136 -11.706 -6.529 1.00 93.38 112 GLY A O 1
ATOM 929 N N . VAL A 1 113 ? -5.175 -12.050 -5.504 1.00 95.00 113 VAL A N 1
ATOM 930 C CA . VAL A 1 113 ? -4.691 -10.679 -5.748 1.00 95.00 113 VAL A CA 1
ATOM 931 C C . VAL A 1 113 ? -4.349 -10.513 -7.228 1.00 95.00 113 VAL A C 1
ATOM 933 O O . VAL A 1 113 ? -3.455 -11.184 -7.737 1.00 95.00 113 VAL A O 1
ATOM 936 N N . ARG A 1 114 ? -5.003 -9.582 -7.937 1.00 95.06 114 ARG A N 1
ATOM 937 C CA . ARG A 1 114 ? -4.783 -9.398 -9.386 1.00 95.06 114 ARG A CA 1
ATOM 938 C C . ARG A 1 114 ? -3.494 -8.647 -9.695 1.00 95.06 114 ARG A C 1
ATOM 940 O O . ARG A 1 114 ? -2.757 -9.062 -10.582 1.00 95.06 114 ARG A O 1
ATOM 947 N N . ASP A 1 115 ? -3.196 -7.576 -8.965 1.00 95.88 115 ASP A N 1
ATOM 948 C CA . ASP A 1 115 ? -1.988 -6.761 -9.153 1.00 95.88 115 ASP A CA 1
ATOM 949 C C . ASP A 1 115 ? -1.194 -6.683 -7.842 1.00 95.88 115 ASP A C 1
ATOM 951 O O . ASP A 1 115 ? -1.635 -6.039 -6.894 1.00 95.88 115 ASP A O 1
ATOM 955 N N . MET A 1 116 ? -0.017 -7.312 -7.783 1.00 94.44 116 MET A N 1
ATOM 956 C CA . MET A 1 116 ? 0.833 -7.333 -6.588 1.00 94.44 116 MET A CA 1
ATOM 957 C C . MET A 1 116 ? 2.170 -6.657 -6.882 1.00 94.44 116 MET A C 1
ATOM 959 O O . MET A 1 116 ? 3.021 -7.225 -7.562 1.00 94.44 116 MET A O 1
ATOM 963 N N . ALA A 1 117 ? 2.370 -5.443 -6.370 1.00 94.56 117 ALA A N 1
ATOM 964 C CA . ALA A 1 117 ? 3.582 -4.666 -6.615 1.00 94.56 117 ALA A CA 1
ATOM 965 C C . ALA A 1 117 ? 4.567 -4.746 -5.444 1.00 94.56 117 ALA A C 1
ATOM 967 O O . ALA A 1 117 ? 4.258 -4.350 -4.320 1.00 94.56 117 ALA A O 1
ATOM 968 N N . PHE A 1 118 ? 5.801 -5.155 -5.730 1.00 92.94 118 PHE A N 1
ATOM 969 C CA . PHE A 1 118 ? 6.912 -5.038 -4.792 1.00 92.94 118 PHE A CA 1
ATOM 970 C C . PHE A 1 118 ? 7.817 -3.865 -5.165 1.00 92.94 118 PHE A C 1
ATOM 972 O O . PHE A 1 118 ? 8.117 -3.643 -6.335 1.00 92.94 118 PHE A O 1
ATOM 979 N N . HIS A 1 119 ? 8.296 -3.119 -4.166 1.00 87.38 119 HIS A N 1
ATOM 980 C CA . HIS A 1 119 ? 9.210 -1.998 -4.419 1.00 87.38 119 HIS A CA 1
ATOM 981 C C . HIS A 1 119 ? 10.569 -2.444 -4.989 1.00 87.38 119 HIS A C 1
ATOM 983 O O . HIS A 1 119 ? 11.131 -1.778 -5.858 1.00 87.38 119 HIS A O 1
ATOM 989 N N . LYS A 1 120 ? 11.117 -3.554 -4.477 1.00 87.94 120 LYS A N 1
ATOM 990 C CA . LYS A 1 120 ? 12.313 -4.192 -5.044 1.00 87.94 120 LYS A CA 1
ATOM 991 C C . LYS A 1 120 ? 11.863 -5.262 -6.031 1.00 87.94 120 LYS A C 1
ATOM 993 O O . LYS A 1 120 ? 10.961 -6.028 -5.715 1.00 87.94 120 LYS A O 1
ATOM 998 N N . LYS A 1 121 ? 12.525 -5.332 -7.188 1.00 83.62 121 LYS A N 1
ATOM 999 C CA . LYS A 1 121 ? 12.229 -6.340 -8.213 1.00 83.62 121 LYS A CA 1
ATOM 1000 C C . LYS A 1 121 ? 12.671 -7.740 -7.779 1.00 83.62 121 LYS A C 1
ATOM 1002 O O . LYS A 1 121 ? 11.935 -8.686 -7.991 1.00 83.62 121 LYS A O 1
ATOM 1007 N N . SER A 1 122 ? 13.845 -7.889 -7.157 1.00 83.94 122 SER A N 1
ATOM 1008 C CA . SER A 1 122 ? 14.348 -9.183 -6.646 1.00 83.94 122 SER A CA 1
ATOM 1009 C C . SER A 1 122 ? 14.240 -10.346 -7.656 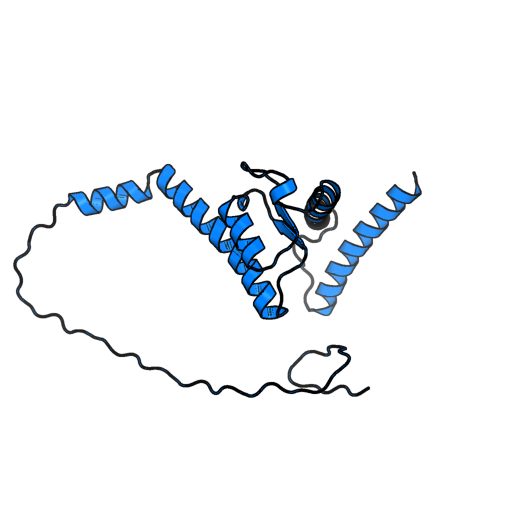1.00 83.94 122 SER A C 1
ATOM 1011 O O . SER A 1 122 ? 13.846 -11.452 -7.294 1.00 83.94 122 SER A O 1
ATOM 1013 N N . GLY A 1 123 ? 14.542 -10.092 -8.936 1.00 84.94 123 GLY A N 1
ATOM 1014 C CA . GLY A 1 123 ? 14.427 -11.089 -10.012 1.00 84.94 123 GLY A CA 1
ATOM 1015 C C . GLY A 1 123 ? 13.008 -11.308 -10.566 1.00 84.94 123 GLY A C 1
ATOM 1016 O O . GLY A 1 123 ? 12.791 -12.288 -11.284 1.00 84.94 123 GLY A O 1
ATOM 1017 N N . LEU A 1 124 ? 12.058 -10.427 -10.226 1.00 90.62 124 LEU A N 1
ATOM 1018 C CA . LEU A 1 124 ? 10.708 -10.339 -10.794 1.00 90.62 124 LEU A CA 1
ATOM 1019 C C . LEU A 1 124 ? 10.649 -9.286 -11.896 1.00 90.62 124 LEU A C 1
ATOM 1021 O O . LEU A 1 124 ? 11.188 -8.181 -11.742 1.00 90.62 124 LEU A O 1
ATOM 1025 N N . ARG A 1 125 ? 9.934 -9.596 -12.977 1.00 92.38 125 ARG A N 1
ATOM 1026 C CA . ARG A 1 125 ? 9.591 -8.599 -13.989 1.00 92.38 125 ARG A CA 1
ATOM 1027 C C . ARG A 1 125 ? 8.330 -7.849 -13.560 1.00 92.38 125 ARG A C 1
ATOM 1029 O O . ARG A 1 125 ? 7.556 -8.317 -12.724 1.00 92.38 125 ARG A O 1
ATOM 1036 N N . ILE A 1 126 ? 8.135 -6.646 -14.094 1.00 92.81 126 ILE A N 1
ATOM 1037 C CA . ILE A 1 126 ? 6.972 -5.817 -13.728 1.00 92.81 126 ILE A CA 1
ATOM 1038 C C . ILE A 1 126 ? 5.686 -6.456 -14.252 1.00 92.81 126 ILE A C 1
ATOM 1040 O O . ILE A 1 126 ? 4.656 -6.409 -13.587 1.00 92.81 126 ILE A O 1
ATOM 1044 N N . GLU A 1 127 ? 5.796 -7.085 -15.412 1.00 93.06 127 GLU A N 1
ATOM 1045 C CA . GLU A 1 127 ? 4.759 -7.795 -16.141 1.00 93.06 127 GLU A CA 1
ATOM 1046 C C . GLU A 1 127 ? 4.218 -8.993 -15.342 1.00 93.06 127 GLU A C 1
ATOM 1048 O O . GLU A 1 127 ? 3.031 -9.293 -15.408 1.00 93.06 127 GLU A O 1
ATOM 1053 N N . ASP A 1 128 ? 5.060 -9.626 -14.519 1.00 93.25 128 ASP A N 1
ATOM 1054 C CA . ASP A 1 128 ? 4.645 -10.741 -13.660 1.00 93.25 128 ASP A CA 1
ATOM 1055 C C . ASP A 1 128 ? 3.904 -10.217 -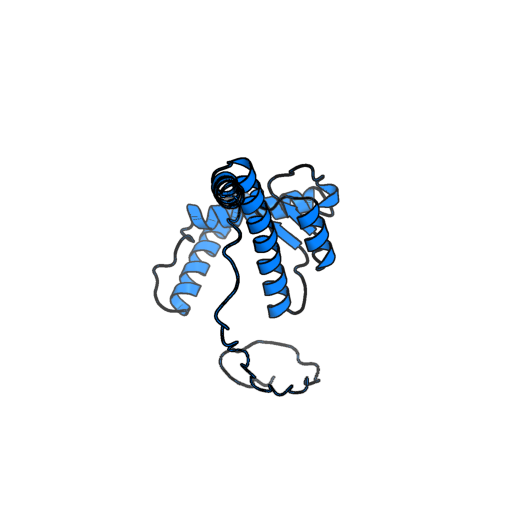12.407 1.00 93.25 128 ASP A C 1
ATOM 1057 O O . ASP A 1 128 ? 2.979 -10.838 -11.875 1.00 93.25 128 ASP A O 1
ATOM 1061 N N . MET A 1 129 ? 4.307 -9.035 -11.926 1.00 94.31 129 MET A N 1
ATOM 1062 C CA . MET A 1 129 ? 3.752 -8.388 -10.735 1.00 94.31 129 MET A CA 1
ATOM 1063 C C . MET A 1 129 ? 2.358 -7.806 -10.992 1.00 94.31 129 MET A C 1
ATOM 1065 O O . MET A 1 129 ? 1.406 -8.069 -10.246 1.00 94.31 129 MET A O 1
ATOM 1069 N N . VAL A 1 130 ? 2.222 -7.015 -12.055 1.00 96.06 130 VAL A N 1
ATOM 1070 C CA . VAL A 1 130 ? 1.025 -6.217 -12.334 1.00 96.06 130 VAL A CA 1
ATOM 1071 C C . VAL A 1 130 ? 0.724 -6.153 -13.825 1.00 96.06 130 VAL A C 1
ATOM 1073 O O . VAL A 1 130 ? 1.607 -6.296 -14.664 1.00 96.06 130 VAL A O 1
ATOM 1076 N N . ARG A 1 131 ? -0.522 -5.819 -14.160 1.00 94.69 131 ARG A N 1
ATOM 1077 C CA . ARG A 1 131 ? -0.997 -5.778 -15.548 1.00 94.69 131 ARG A CA 1
ATOM 1078 C C . ARG A 1 131 ? -0.332 -4.737 -16.453 1.00 94.69 131 ARG A C 1
ATOM 1080 O O . ARG A 1 131 ? -0.413 -4.858 -17.668 1.00 94.69 131 ARG A O 1
ATOM 1087 N N . SER A 1 132 ? 0.223 -3.655 -15.902 1.00 95.75 132 SER A N 1
ATOM 1088 C CA . SER A 1 132 ? 0.870 -2.611 -16.706 1.00 95.75 132 SER A CA 1
ATOM 1089 C C . 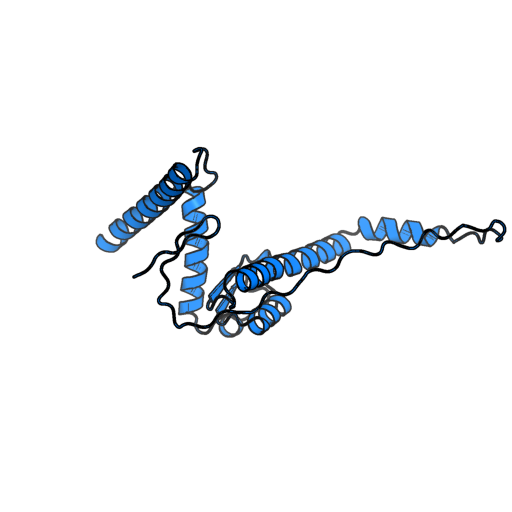SER A 1 132 ? 1.869 -1.779 -15.908 1.00 95.75 132 SER A C 1
ATOM 1091 O O . SER A 1 132 ? 1.747 -1.604 -14.691 1.00 95.75 132 SER A O 1
ATOM 1093 N N . ARG A 1 133 ? 2.829 -1.169 -16.618 1.00 94.94 133 ARG A N 1
ATOM 1094 C CA . ARG A 1 133 ? 3.789 -0.215 -16.034 1.00 94.94 133 ARG A CA 1
ATOM 1095 C C . ARG A 1 133 ? 3.096 0.964 -15.338 1.00 94.94 133 ARG A C 1
ATOM 1097 O O . ARG A 1 133 ? 3.594 1.455 -14.325 1.00 94.94 133 ARG A O 1
ATOM 1104 N N . TRP A 1 134 ? 1.939 1.401 -15.838 1.00 95.62 134 TRP A N 1
ATOM 1105 C CA . TRP A 1 134 ? 1.162 2.468 -15.204 1.00 95.62 134 TRP A CA 1
ATOM 1106 C C . TRP A 1 134 ? 0.589 2.035 -13.848 1.00 95.62 134 TRP A C 1
ATOM 1108 O O . TRP A 1 134 ? 0.735 2.768 -12.868 1.00 95.62 134 TRP A O 1
ATOM 1118 N N . VAL A 1 135 ? 0.019 0.825 -13.754 1.00 95.56 135 VAL A N 1
ATOM 1119 C CA . VAL A 1 135 ? -0.470 0.269 -12.478 1.00 95.56 135 VAL A CA 1
ATOM 1120 C C . VAL A 1 135 ? 0.684 0.090 -11.496 1.00 95.56 135 VAL A C 1
ATOM 1122 O O . VAL A 1 135 ? 0.560 0.470 -10.333 1.00 95.56 135 VAL A O 1
ATOM 1125 N N . TYR A 1 136 ? 1.836 -0.390 -11.973 1.00 95.12 136 TYR A N 1
ATOM 1126 C CA . TYR A 1 136 ? 3.043 -0.503 -11.154 1.00 95.12 136 TYR A CA 1
ATOM 1127 C C . TYR A 1 136 ? 3.434 0.847 -10.544 1.00 95.12 136 TYR A C 1
ATOM 1129 O O . TYR A 1 136 ? 3.658 0.958 -9.338 1.00 95.12 136 TYR A O 1
ATOM 1137 N N . ARG A 1 137 ? 3.469 1.901 -11.372 1.00 94.44 137 ARG A N 1
ATOM 1138 C CA . ARG A 1 137 ? 3.788 3.264 -10.931 1.00 94.44 137 ARG A CA 1
ATOM 1139 C C . ARG A 1 137 ? 2.759 3.786 -9.930 1.00 94.44 137 ARG A C 1
ATOM 1141 O O . ARG A 1 137 ? 3.159 4.354 -8.918 1.00 94.44 137 ARG A O 1
ATOM 1148 N N . LYS A 1 138 ? 1.463 3.549 -10.159 1.00 94.06 138 LYS A N 1
ATOM 1149 C CA . LYS A 1 138 ? 0.393 3.936 -9.227 1.00 94.06 138 LYS A CA 1
ATOM 1150 C C . LYS A 1 138 ? 0.561 3.256 -7.864 1.00 94.06 138 LYS A C 1
ATOM 1152 O O . LYS A 1 138 ? 0.566 3.946 -6.849 1.00 94.06 138 LYS A O 1
ATOM 1157 N N . LEU A 1 139 ? 0.776 1.941 -7.829 1.00 94.38 139 LEU A N 1
ATOM 1158 C CA . LEU A 1 139 ? 0.970 1.184 -6.585 1.00 94.38 139 LEU A CA 1
ATOM 1159 C C . LEU A 1 139 ? 2.255 1.575 -5.843 1.00 94.38 139 LEU A C 1
ATOM 1161 O O . LEU A 1 139 ? 2.261 1.714 -4.618 1.00 94.38 139 LEU A O 1
ATOM 1165 N N . ARG A 1 140 ? 3.338 1.835 -6.580 1.00 92.62 140 ARG A N 1
ATOM 1166 C CA . ARG A 1 140 ? 4.582 2.358 -6.004 1.00 92.62 140 ARG A CA 1
ATOM 1167 C C . ARG A 1 140 ? 4.375 3.736 -5.371 1.00 92.62 140 ARG A C 1
ATOM 1169 O O . ARG A 1 140 ? 4.853 3.972 -4.261 1.00 92.62 140 ARG A O 1
ATOM 1176 N N . ASN A 1 141 ? 3.658 4.623 -6.060 1.00 91.56 141 ASN A N 1
ATOM 1177 C CA . ASN A 1 141 ? 3.354 5.967 -5.574 1.00 91.56 141 ASN A CA 1
ATOM 1178 C C . ASN A 1 141 ? 2.399 5.930 -4.374 1.00 91.56 141 ASN A C 1
ATOM 1180 O O . ASN A 1 141 ? 2.605 6.684 -3.431 1.00 91.56 141 ASN A O 1
ATOM 1184 N N . PHE A 1 142 ? 1.426 5.015 -4.352 1.00 90.38 142 PHE A N 1
ATOM 1185 C CA . PHE A 1 142 ? 0.545 4.792 -3.202 1.00 90.38 142 PHE A CA 1
ATOM 1186 C C . PHE A 1 142 ? 1.345 4.457 -1.934 1.00 90.38 142 PHE A C 1
ATOM 1188 O O . PHE A 1 142 ? 1.189 5.109 -0.901 1.00 90.38 142 PHE A O 1
ATOM 1195 N N . ARG A 1 143 ? 2.291 3.513 -2.031 1.00 90.38 143 ARG A N 1
ATOM 1196 C CA . ARG A 1 143 ? 3.191 3.175 -0.916 1.00 90.38 143 ARG A CA 1
ATOM 1197 C C . ARG A 1 143 ? 4.021 4.383 -0.465 1.00 90.38 143 ARG A C 1
ATOM 1199 O O . ARG A 1 143 ? 4.172 4.621 0.734 1.00 90.38 143 ARG A O 1
ATOM 1206 N N . ALA A 1 144 ? 4.568 5.141 -1.417 1.00 89.19 144 ALA A N 1
ATOM 1207 C CA . ALA A 1 144 ? 5.335 6.349 -1.116 1.00 89.19 144 ALA A CA 1
ATOM 1208 C C . ALA A 1 144 ? 4.472 7.422 -0.424 1.00 89.19 144 ALA A C 1
ATOM 1210 O O . ALA A 1 144 ? 4.941 8.049 0.524 1.00 89.19 144 ALA A O 1
ATOM 1211 N N . GLY A 1 145 ? 3.204 7.566 -0.823 1.00 87.44 145 GLY A N 1
ATOM 1212 C CA . GLY A 1 145 ? 2.228 8.458 -0.196 1.00 87.44 145 GLY A CA 1
ATOM 1213 C C . GLY A 1 145 ? 1.994 8.135 1.279 1.00 87.44 145 GLY A C 1
ATOM 1214 O O . GLY A 1 145 ? 2.082 9.028 2.115 1.00 87.44 145 GLY A O 1
ATOM 1215 N N . ILE A 1 146 ? 1.830 6.854 1.635 1.00 86.75 146 ILE A N 1
ATOM 1216 C CA . ILE A 1 146 ? 1.707 6.429 3.045 1.00 86.75 146 ILE A CA 1
ATOM 1217 C C . ILE A 1 146 ? 2.966 6.796 3.849 1.00 86.75 146 ILE A C 1
ATOM 1219 O O . ILE A 1 146 ? 2.877 7.234 4.995 1.00 86.75 146 ILE A O 1
ATOM 1223 N N . SER A 1 147 ? 4.156 6.638 3.264 1.00 87.19 147 SER A N 1
ATOM 1224 C CA . SER A 1 147 ? 5.409 7.021 3.926 1.00 87.19 147 SER A CA 1
ATOM 1225 C C . SER A 1 147 ? 5.549 8.538 4.105 1.00 87.19 147 SER A C 1
ATOM 1227 O O . SER A 1 147 ? 6.060 8.982 5.134 1.00 87.19 147 SER A O 1
ATOM 1229 N N . CYS A 1 148 ? 5.091 9.324 3.130 1.00 90.44 148 CYS A N 1
ATOM 1230 C CA . CYS A 1 148 ? 5.060 10.784 3.200 1.00 90.44 148 CYS A CA 1
ATOM 1231 C C . CYS A 1 148 ? 4.082 11.270 4.278 1.00 90.44 148 CYS A C 1
ATOM 1233 O O . CYS A 1 148 ? 4.462 12.081 5.117 1.00 90.44 148 CYS A O 1
ATOM 1235 N N . LEU A 1 149 ? 2.877 10.693 4.338 1.00 90.88 149 LEU A N 1
ATOM 1236 C CA . LEU A 1 149 ? 1.892 10.982 5.385 1.00 90.88 149 LEU A CA 1
ATOM 1237 C C . LEU A 1 149 ? 2.477 10.798 6.791 1.00 90.88 149 LEU A C 1
ATOM 1239 O O . LEU A 1 149 ? 2.318 11.661 7.650 1.00 90.88 149 LEU A O 1
ATOM 1243 N N . LYS A 1 150 ? 3.205 9.698 7.013 1.00 89.69 150 LYS A N 1
ATOM 1244 C CA . LYS A 1 150 ? 3.836 9.401 8.307 1.00 89.69 150 LYS A CA 1
ATOM 1245 C C . LYS A 1 150 ? 4.930 10.393 8.690 1.00 89.69 150 LYS A C 1
ATOM 1247 O O . LYS A 1 150 ? 5.026 10.755 9.855 1.00 89.69 150 LYS A O 1
ATOM 1252 N N . ARG A 1 151 ? 5.783 10.778 7.736 1.00 89.06 151 ARG A N 1
ATOM 1253 C CA . ARG A 1 151 ? 6.984 11.583 8.011 1.00 89.06 151 ARG A CA 1
ATOM 1254 C C . ARG A 1 151 ? 6.731 13.085 7.998 1.00 89.06 151 ARG A C 1
ATOM 1256 O O . ARG A 1 151 ? 7.342 13.793 8.782 1.00 89.06 151 ARG A O 1
ATOM 1263 N N . THR A 1 152 ? 5.857 13.555 7.115 1.00 91.62 152 THR A N 1
ATOM 1264 C CA . THR A 1 152 ? 5.674 14.989 6.842 1.00 91.62 152 THR A CA 1
ATOM 1265 C C . THR A 1 152 ? 4.358 15.520 7.398 1.00 91.62 152 THR A C 1
ATOM 1267 O O . THR A 1 152 ? 4.308 16.650 7.859 1.00 91.62 152 THR A O 1
ATOM 1270 N N . TYR A 1 153 ? 3.300 14.705 7.399 1.00 89.88 153 TYR A N 1
ATOM 1271 C CA . TYR A 1 153 ? 1.948 15.137 7.786 1.00 89.88 153 TYR A CA 1
ATOM 1272 C C . TYR A 1 153 ? 1.515 14.576 9.139 1.00 89.88 153 TYR A C 1
ATOM 1274 O O . TYR A 1 153 ? 0.328 14.508 9.450 1.00 89.88 153 TYR A O 1
ATOM 1282 N N . GLY A 1 154 ? 2.484 14.147 9.945 1.00 86.44 154 GLY A N 1
ATOM 1283 C CA . GLY A 1 154 ? 2.262 13.785 11.333 1.00 86.44 154 GLY A CA 1
ATOM 1284 C C . GLY A 1 154 ? 1.600 12.434 11.568 1.00 86.44 154 GLY A C 1
ATOM 1285 O O . GLY A 1 154 ? 1.424 12.122 12.731 1.00 86.44 154 GLY A O 1
ATOM 1286 N N . LEU A 1 155 ? 1.305 11.595 10.559 1.00 90.81 155 LEU A N 1
ATOM 1287 C CA . LEU A 1 155 ? 0.581 10.311 10.713 1.00 90.81 155 LEU A CA 1
ATOM 1288 C C . LEU A 1 155 ? 1.438 9.170 11.324 1.00 90.81 155 LEU A C 1
ATOM 1290 O O . LEU A 1 155 ? 1.276 7.998 10.981 1.00 90.81 155 LEU A O 1
ATOM 1294 N N . ALA A 1 156 ? 2.415 9.489 12.175 1.00 88.38 156 ALA A N 1
ATOM 1295 C CA . ALA A 1 156 ? 3.343 8.518 12.755 1.00 88.38 156 ALA A CA 1
ATOM 1296 C C . ALA A 1 156 ? 2.728 7.751 13.938 1.00 88.38 156 ALA A C 1
ATOM 1298 O O . ALA A 1 156 ? 2.519 6.540 13.855 1.00 88.38 156 ALA A O 1
ATOM 1299 N N . ARG A 1 157 ? 2.439 8.447 15.042 1.00 89.62 157 ARG A N 1
ATOM 1300 C CA . ARG A 1 157 ? 1.821 7.884 16.247 1.00 89.62 157 ARG A CA 1
ATOM 1301 C C . ARG A 1 157 ? 0.797 8.878 16.779 1.00 89.62 157 ARG A C 1
ATOM 1303 O O . ARG A 1 157 ? 1.165 9.979 17.172 1.00 89.62 157 ARG A O 1
ATOM 1310 N N . CYS A 1 158 ? -0.462 8.454 16.838 1.00 89.94 158 CYS A N 1
ATOM 1311 C CA . CYS A 1 158 ? -1.527 9.257 17.425 1.00 89.94 158 CYS A CA 1
ATOM 1312 C C . CYS A 1 158 ? -1.336 9.343 18.943 1.00 89.94 158 CYS A C 1
ATOM 1314 O O . CYS A 1 158 ? -1.392 8.324 19.630 1.00 89.94 158 CYS A O 1
ATOM 1316 N N . THR A 1 159 ? -1.120 10.552 19.457 1.00 91.06 159 THR A N 1
ATOM 1317 C CA . THR A 1 159 ? -1.072 10.842 20.900 1.00 91.06 159 THR A CA 1
ATOM 1318 C C . THR A 1 159 ? -2.446 11.207 21.467 1.00 91.06 159 THR A C 1
ATOM 1320 O O . THR A 1 159 ? -2.618 11.265 22.683 1.00 91.06 159 THR A O 1
ATOM 1323 N N . TRP A 1 160 ? -3.438 11.431 20.600 1.00 91.62 160 TRP A N 1
ATOM 1324 C CA . TRP A 1 160 ? -4.777 11.848 20.995 1.00 91.62 160 TRP A CA 1
ATOM 1325 C C . TRP A 1 160 ? -5.582 10.648 21.506 1.00 91.62 160 TRP A C 1
ATOM 1327 O O . TRP A 1 160 ? -5.555 9.567 20.911 1.00 91.62 160 TRP A O 1
ATOM 1337 N N . ARG A 1 161 ? -6.290 10.826 22.626 1.00 93.94 161 ARG A N 1
ATOM 1338 C CA . ARG A 1 161 ? -7.010 9.745 23.315 1.00 93.94 161 ARG A CA 1
ATOM 1339 C C . ARG A 1 161 ? -8.458 9.660 22.853 1.00 93.94 161 ARG A C 1
ATOM 1341 O O . ARG A 1 161 ? -9.140 10.671 22.816 1.00 93.94 161 ARG A O 1
ATOM 1348 N N . GLY A 1 162 ? -8.962 8.455 22.607 1.00 95.00 162 GLY A N 1
ATOM 1349 C CA . GLY A 1 162 ? -10.353 8.229 22.202 1.00 95.00 162 GLY A CA 1
ATOM 1350 C C . GLY A 1 162 ? -10.533 8.136 20.686 1.00 95.00 162 GLY A C 1
ATOM 1351 O O . GLY A 1 162 ? -9.760 8.687 19.904 1.00 95.00 162 GLY A O 1
ATOM 1352 N N . LEU A 1 163 ? -11.556 7.388 20.266 1.00 94.50 163 LEU A N 1
ATOM 1353 C CA . LEU A 1 163 ? -11.759 7.029 18.861 1.00 94.50 163 LEU A CA 1
ATOM 1354 C C . LEU A 1 163 ? -12.057 8.245 17.974 1.00 94.50 163 LEU A C 1
ATOM 1356 O O . LEU A 1 163 ? -11.528 8.326 16.870 1.00 94.50 163 LEU A O 1
ATOM 1360 N N . GLU A 1 164 ? -12.873 9.188 18.447 1.00 95.88 164 GLU A N 1
ATOM 1361 C CA . GLU A 1 164 ? -13.219 10.391 17.675 1.00 95.88 164 GLU A CA 1
ATOM 1362 C C . GLU A 1 164 ? -12.004 11.296 17.458 1.00 95.88 164 GLU A C 1
ATOM 1364 O O . GLU A 1 164 ? -11.761 11.767 16.346 1.00 95.88 164 GLU A O 1
ATOM 1369 N N . HIS A 1 165 ? -11.161 11.449 18.479 1.00 93.38 165 HIS A N 1
ATOM 1370 C CA . HIS A 1 165 ? -9.910 12.187 18.346 1.00 93.38 165 HIS A CA 1
ATOM 1371 C C . HIS A 1 165 ? -8.920 11.464 17.424 1.00 93.38 165 HIS A C 1
ATOM 1373 O O . HIS A 1 165 ? -8.293 12.107 16.589 1.00 93.38 165 HIS A O 1
ATOM 1379 N N . PHE A 1 166 ? -8.833 10.130 17.489 1.00 94.12 166 PHE A N 1
ATOM 1380 C CA . PHE A 1 166 ? -8.035 9.352 16.537 1.00 94.12 166 PHE A CA 1
ATOM 1381 C C . PHE A 1 166 ? -8.512 9.546 15.092 1.00 94.12 166 PHE A C 1
ATOM 1383 O O . PHE A 1 166 ? -7.697 9.790 14.204 1.00 94.12 166 PHE A O 1
ATOM 1390 N N . LYS A 1 167 ? -9.826 9.475 14.843 1.00 94.56 167 LYS A N 1
ATOM 1391 C CA . LYS A 1 167 ? -10.395 9.742 13.513 1.00 94.56 167 LYS A CA 1
ATOM 1392 C C . LYS A 1 167 ? -10.030 11.145 13.043 1.00 94.56 167 LYS A C 1
ATOM 1394 O O . LYS A 1 167 ? -9.566 11.285 11.918 1.00 94.56 167 LYS A O 1
ATOM 1399 N N . THR A 1 168 ? -10.195 12.146 13.907 1.00 95.25 168 THR A N 1
ATOM 1400 C CA . THR A 1 168 ? -9.885 13.552 13.606 1.00 95.25 168 THR A CA 1
ATOM 1401 C C . THR A 1 168 ? -8.408 13.733 13.266 1.00 95.25 168 THR A C 1
ATOM 1403 O O . THR A 1 168 ? -8.087 14.360 12.264 1.00 95.25 168 THR A O 1
ATOM 1406 N N . TYR A 1 169 ? -7.513 13.114 14.035 1.00 94.06 169 TYR A N 1
ATOM 1407 C CA . TYR A 1 169 ? -6.072 13.110 13.789 1.00 94.06 169 TYR A CA 1
ATOM 1408 C C . TYR A 1 169 ? -5.704 12.480 12.436 1.00 94.06 169 TYR A C 1
ATOM 1410 O O . TYR A 1 169 ? -4.908 13.029 11.681 1.00 94.06 169 TYR A O 1
ATOM 1418 N N . VAL A 1 170 ? -6.307 11.340 12.085 1.00 93.88 170 VAL A N 1
ATOM 1419 C CA . VAL A 1 170 ? -6.081 10.721 10.768 1.00 93.88 170 VAL A CA 1
ATOM 1420 C C . VAL A 1 170 ? -6.629 11.612 9.649 1.00 93.88 170 VAL A C 1
ATOM 1422 O O . VAL A 1 170 ? -5.963 11.797 8.628 1.00 93.88 170 VAL A O 1
ATOM 1425 N N . TRP A 1 171 ? -7.825 12.175 9.838 1.00 94.75 171 TRP A N 1
ATOM 1426 C CA . TRP A 1 171 ? -8.475 13.058 8.871 1.00 94.75 171 TRP A CA 1
ATOM 1427 C C . TRP A 1 171 ? -7.665 14.322 8.605 1.00 94.75 171 TRP A C 1
ATOM 1429 O O . TRP A 1 171 ? -7.463 14.660 7.441 1.00 94.75 171 TRP A O 1
ATOM 1439 N N . SER A 1 172 ? -7.160 14.987 9.644 1.00 94.06 172 SER A N 1
ATOM 1440 C CA . SER A 1 172 ? -6.370 16.211 9.496 1.00 94.06 172 SER A CA 1
ATOM 1441 C C . SER A 1 172 ? -5.073 15.958 8.723 1.00 94.06 172 SER A C 1
ATOM 1443 O O . SER A 1 172 ? -4.770 16.704 7.792 1.00 94.06 172 SER A O 1
ATOM 1445 N N . SER A 1 173 ? -4.362 14.858 9.001 1.00 93.44 173 SER A N 1
ATOM 1446 C CA . SER A 1 173 ? -3.171 14.457 8.237 1.00 93.44 173 SER A CA 1
ATOM 1447 C C . SER A 1 173 ? -3.470 14.191 6.757 1.00 93.44 173 SER A C 1
ATOM 1449 O O . SER A 1 173 ? -2.729 14.641 5.880 1.00 93.44 173 SER A O 1
ATOM 1451 N N . VAL A 1 174 ? -4.543 13.447 6.459 1.00 93.75 174 VAL A N 1
ATOM 1452 C CA . VAL A 1 174 ? -4.927 13.118 5.075 1.00 93.75 174 VAL A CA 1
ATOM 1453 C C . VAL A 1 174 ? -5.391 14.366 4.323 1.00 93.75 174 VAL A C 1
ATOM 1455 O O . VAL A 1 174 ? -4.999 14.564 3.172 1.00 93.75 174 VAL A O 1
ATOM 1458 N N . LEU A 1 175 ? -6.179 15.224 4.974 1.00 94.69 175 LEU A N 1
ATOM 1459 C CA . LEU A 1 175 ? -6.649 16.486 4.411 1.00 94.69 175 LEU A CA 1
ATOM 1460 C C . LEU A 1 175 ? -5.477 17.413 4.080 1.00 94.69 175 LEU A C 1
ATOM 1462 O O . LEU A 1 175 ? -5.384 17.882 2.948 1.00 94.69 175 LEU A O 1
ATOM 1466 N N . ALA A 1 176 ? -4.548 17.614 5.019 1.00 94.44 176 ALA A N 1
ATOM 1467 C CA . ALA A 1 176 ? -3.368 18.450 4.812 1.00 94.44 176 ALA A CA 1
ATOM 1468 C C . ALA A 1 176 ? -2.499 17.947 3.646 1.00 94.44 176 ALA A C 1
ATOM 1470 O O . ALA A 1 176 ? -2.045 18.739 2.817 1.00 94.44 176 ALA A O 1
ATOM 1471 N N . TYR A 1 177 ? -2.308 16.626 3.534 1.00 92.69 177 TYR A N 1
ATOM 1472 C CA . TYR A 1 177 ? -1.590 16.025 2.407 1.00 92.69 177 TYR A CA 1
ATOM 1473 C C . TYR A 1 177 ? -2.292 16.283 1.074 1.00 92.69 177 TYR A C 1
ATOM 1475 O O . TYR A 1 177 ? -1.660 16.739 0.121 1.00 92.69 177 TYR A O 1
ATOM 1483 N N . ASN A 1 178 ? -3.595 16.004 1.000 1.00 92.81 178 ASN A N 1
ATOM 1484 C CA . ASN A 1 178 ? -4.354 16.166 -0.235 1.00 92.81 178 ASN A CA 1
ATOM 1485 C C . ASN A 1 178 ? -4.417 17.634 -0.664 1.00 92.81 178 ASN A C 1
ATOM 1487 O O . ASN A 1 178 ? -4.195 17.917 -1.838 1.00 92.81 178 ASN A O 1
ATOM 1491 N N . LEU A 1 179 ? -4.625 18.565 0.272 1.00 94.00 179 LEU A N 1
ATOM 1492 C CA . LEU A 1 179 ? -4.637 20.000 -0.012 1.00 94.00 179 LEU A CA 1
ATOM 1493 C C . LEU A 1 179 ? -3.294 20.461 -0.593 1.00 94.00 179 LEU A C 1
ATOM 1495 O O . LEU A 1 179 ? -3.260 21.059 -1.665 1.00 94.00 179 LEU A O 1
ATOM 1499 N N . ALA A 1 180 ? -2.177 20.086 0.039 1.00 92.00 180 ALA A N 1
ATOM 1500 C CA . ALA A 1 180 ? -0.839 20.401 -0.464 1.00 92.00 180 ALA A CA 1
ATOM 1501 C C . ALA A 1 180 ? -0.530 19.758 -1.831 1.00 92.00 180 ALA A C 1
ATOM 1503 O O . ALA A 1 180 ? 0.308 20.253 -2.587 1.00 92.00 180 ALA A O 1
ATOM 1504 N N . ARG A 1 181 ? -1.162 18.624 -2.158 1.00 88.81 181 ARG A N 1
ATOM 1505 C CA . ARG A 1 181 ? -1.052 17.998 -3.483 1.00 88.81 181 ARG A CA 1
ATOM 1506 C C . ARG A 1 181 ? -1.895 18.727 -4.523 1.00 88.81 181 ARG A C 1
ATOM 1508 O O . ARG A 1 181 ? -1.403 18.900 -5.632 1.00 88.81 181 ARG A O 1
ATOM 1515 N N . PHE A 1 182 ? -3.108 19.154 -4.181 1.00 92.12 182 PHE A N 1
ATOM 1516 C CA . PHE A 1 182 ? -3.973 19.908 -5.087 1.00 92.12 182 PHE A CA 1
ATOM 1517 C C . PHE A 1 182 ? -3.374 21.259 -5.463 1.00 92.12 182 PHE A C 1
ATOM 1519 O O . PHE A 1 182 ? -3.349 21.582 -6.647 1.00 92.12 182 PHE A O 1
ATOM 1526 N N . THR A 1 183 ? -2.819 22.002 -4.501 1.00 93.31 183 THR A N 1
ATOM 1527 C CA . THR A 1 183 ? -2.188 23.301 -4.786 1.00 93.31 183 THR A CA 1
ATOM 1528 C C . THR A 1 183 ? -1.038 23.161 -5.782 1.00 93.31 183 THR A C 1
ATOM 1530 O O . THR A 1 183 ? -0.996 23.884 -6.767 1.00 93.31 183 THR A O 1
ATOM 1533 N N . ARG A 1 184 ? -0.169 22.157 -5.601 1.00 88.38 184 ARG A N 1
ATOM 1534 C CA . ARG A 1 184 ? 0.956 21.874 -6.514 1.00 88.38 184 ARG A CA 1
ATOM 1535 C C . ARG A 1 184 ? 0.533 21.439 -7.915 1.00 88.38 184 ARG A C 1
ATOM 1537 O O . ARG A 1 184 ? 1.293 21.629 -8.853 1.00 88.38 184 ARG A O 1
ATOM 1544 N N . LEU A 1 185 ? -0.608 20.764 -8.039 1.00 88.69 185 LEU A N 1
ATOM 1545 C CA . LEU A 1 185 ? -1.120 20.304 -9.332 1.00 88.69 185 LEU A CA 1
ATOM 1546 C C . LEU A 1 185 ? -1.900 21.393 -10.070 1.00 88.69 185 LEU A C 1
ATOM 1548 O O . LEU A 1 185 ? -1.997 21.313 -11.283 1.00 88.69 185 LEU A O 1
ATOM 1552 N N . SER A 1 186 ? -2.457 22.364 -9.344 1.00 79.12 186 SER A N 1
ATOM 1553 C CA . SER A 1 186 ? -3.227 23.477 -9.920 1.00 79.12 186 SER A CA 1
ATOM 1554 C C . SER A 1 186 ? -2.339 24.661 -10.307 1.00 79.12 186 SER A C 1
ATOM 1556 O O . SER A 1 186 ? -2.757 25.521 -11.067 1.00 79.12 186 SER A O 1
ATOM 1558 N N . SER A 1 187 ? -1.121 24.722 -9.762 1.00 70.12 187 SER A N 1
ATOM 1559 C CA . SER A 1 187 ? -0.107 25.727 -10.092 1.00 70.12 187 SER A CA 1
ATOM 1560 C C . SER A 1 187 ? 0.772 25.337 -11.290 1.00 70.12 187 SER A C 1
ATOM 1562 O O . SER A 1 187 ? 1.835 25.925 -11.465 1.00 70.12 187 SER A O 1
ATOM 1564 N N . THR A 1 188 ? 0.401 24.286 -12.028 1.00 51.56 188 THR A N 1
ATOM 1565 C CA . THR A 1 188 ? 1.075 23.806 -13.247 1.00 51.56 188 THR A CA 1
ATOM 1566 C C . THR A 1 188 ? 0.084 23.877 -14.393 1.00 51.56 188 THR A C 1
ATOM 1568 O O . THR A 1 188 ? 0.509 24.253 -15.501 1.00 51.56 188 THR A O 1
#

Organism: NCBI:txid1211777